Protein AF-A0A9W6XGS1-F1 (afdb_monomer)

Sequence (218 aa):
MNSTAFDAETMEKIYAFQRSLFTTCYKMESSMYNLSQHVADVLTAYLILHYPRMKKLQADGLAVTRMEAAVVNAGALVAELLAWLSHHAVCGKEKPKPSQEALHSPKKPSNESKIIQHQSSVIDRLLQHIKRQDERMDNLEAKMEGAPPQDKSKQRQQEPSEQEDKPNRRRTSVAYLHATWFAWYAQELRWMAGAPKRQRSNAKQLVALMKLFVADEL

Nearest PDB structures (foldseek):
  8d7r-assembly1_D  TM=2.328E-01  e=5.010E+00  Homo sapiens
  8d74-assembly1_D  TM=2.198E-01  e=8.783E+00  Homo sapiens

Solvent-accessible surface area (backbone atoms only — not comparable to full-atom values): 13576 Å² total; per-residue (Å²): 104,75,84,85,77,59,56,72,68,58,47,50,34,51,51,40,22,49,49,55,68,45,50,88,38,48,90,50,96,52,70,88,72,31,66,51,68,71,58,51,34,48,54,47,52,50,50,52,66,42,42,69,60,48,36,72,75,38,58,86,32,72,69,41,49,48,51,53,51,17,30,48,76,26,78,43,50,73,67,52,54,54,48,57,38,56,51,58,68,52,66,78,61,72,71,80,79,86,74,92,80,81,92,80,81,86,80,71,79,51,72,64,58,54,50,51,52,50,51,52,54,50,50,55,52,51,53,54,49,50,52,56,48,51,55,52,49,54,55,49,50,53,53,61,76,68,54,75,86,86,80,77,84,86,82,88,82,88,85,89,77,93,72,91,77,79,83,68,88,70,81,71,68,87,60,55,72,65,58,51,50,46,49,67,67,62,51,67,63,70,89,50,75,82,54,58,70,67,60,55,51,51,51,52,50,50,51,56,56,53,54,74,76,50,78,87,74,130

Radius of gyration: 31.05 Å; Cα contacts (8 Å, |Δi|>4): 69; chains: 1; bounding box: 50×101×49 Å

Foldseek 3Di:
DPPVQDDPLLVQLLVQLLCQLCVVQPDDPDPVSHDDPVNSVVVSLVLLQCLVVVCVVPVPDPSNVSSQVSSVSSVHHVVSSVVVNVSVVVVVPPDDDDDDDDDDDDDDPDPVNVVVVVVVVVVVVVVVVVVVVVVVVVVVVVVVVPDDDPDDDDDDDDDDDDDDDDPDPPPDDPDPPVRVVCCVLVVDPPVCPVPDPVVVVVSVVVVVVVVVVDPPDD

Secondary structure (DSSP, 8-state):
--TTSS-HHHHHHHHHHHHHHTGGGSS-SSGGGSPPHHHHHHHHHHHHHHHHHHHHH-TT-HHHHHHHHHHHHTT--HHHHHHHHHHHHHHTT-PPP----------PPPHHHHHHHHHHHHHHHHHHHHHHHHHHHHHHHHHHHTPPP---------------------------HHHHHHHHHHS--GGGTTS-HHHHHHHHHHHHHHHTTS----

Organism: NCBI:txid1490495

Mean predicted aligned error: 22.07 Å

Structure (mmCIF, N/CA/C/O backbone):
data_AF-A0A9W6XGS1-F1
#
_entry.id   AF-A0A9W6XGS1-F1
#
loop_
_atom_site.group_PDB
_atom_site.id
_atom_site.type_symbol
_atom_site.label_atom_id
_atom_site.label_alt_id
_atom_site.label_comp_id
_atom_site.label_asym_id
_atom_site.label_entity_id
_atom_site.label_seq_id
_atom_site.pdbx_PDB_ins_code
_atom_site.Cartn_x
_atom_site.Cartn_y
_atom_site.Cartn_z
_atom_site.occupancy
_atom_site.B_iso_or_equiv
_atom_site.auth_seq_id
_atom_site.auth_comp_id
_atom_site.auth_asym_id
_atom_site.auth_atom_id
_atom_site.pdbx_PDB_model_num
ATOM 1 N N . MET A 1 1 ? 5.362 13.700 2.945 1.00 54.59 1 MET A N 1
ATOM 2 C CA . MET A 1 1 ? 5.271 14.469 1.684 1.00 54.59 1 MET A CA 1
ATOM 3 C C . MET A 1 1 ? 5.636 15.913 2.001 1.00 54.59 1 MET A C 1
ATOM 5 O O . MET A 1 1 ? 5.213 16.381 3.048 1.00 54.59 1 MET A O 1
ATOM 9 N N . ASN A 1 2 ? 6.454 16.597 1.191 1.00 48.75 2 ASN A N 1
ATOM 10 C CA . ASN A 1 2 ? 6.674 18.038 1.384 1.00 48.75 2 ASN A CA 1
ATOM 11 C C . ASN A 1 2 ? 5.437 18.782 0.869 1.00 48.75 2 ASN A C 1
ATOM 13 O O . ASN A 1 2 ? 5.138 18.733 -0.322 1.00 48.75 2 ASN A O 1
ATOM 17 N N . SER A 1 3 ? 4.715 19.450 1.768 1.00 50.34 3 SER A N 1
ATOM 18 C CA . SER A 1 3 ? 3.407 20.071 1.512 1.00 50.34 3 SER A CA 1
ATOM 19 C C . SE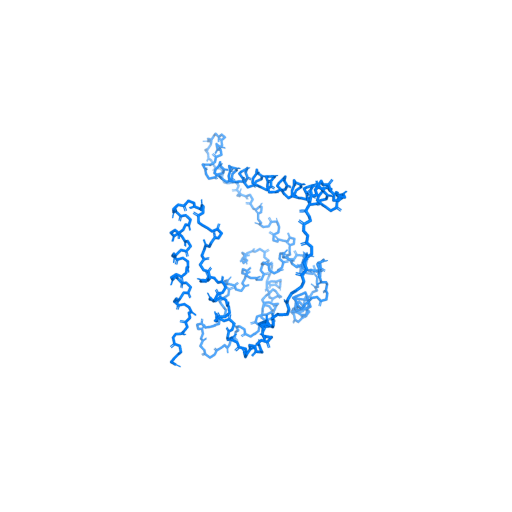R A 1 3 ? 3.430 21.275 0.559 1.00 50.34 3 SER A C 1
ATOM 21 O O . SER A 1 3 ? 2.387 21.862 0.307 1.00 50.34 3 SER A O 1
ATOM 23 N N . THR A 1 4 ? 4.594 21.662 0.033 1.00 52.50 4 THR A N 1
ATOM 24 C CA . THR A 1 4 ? 4.769 22.812 -0.872 1.00 52.50 4 THR A CA 1
ATOM 25 C C . THR A 1 4 ? 4.841 22.425 -2.350 1.00 52.50 4 THR A C 1
ATOM 27 O O . THR A 1 4 ? 5.041 23.292 -3.194 1.00 52.50 4 THR A O 1
ATOM 30 N N . ALA A 1 5 ? 4.751 21.131 -2.666 1.00 66.31 5 ALA A N 1
ATOM 31 C CA . ALA A 1 5 ? 5.076 20.605 -3.989 1.00 66.31 5 ALA A CA 1
ATOM 32 C C . ALA A 1 5 ? 3.838 20.421 -4.897 1.00 66.31 5 ALA A C 1
ATOM 34 O O . ALA A 1 5 ? 3.972 20.402 -6.114 1.00 66.31 5 ALA A O 1
ATOM 35 N N . PHE A 1 6 ? 2.640 20.301 -4.326 1.00 76.25 6 PHE A N 1
ATOM 36 C CA . PHE A 1 6 ? 1.395 20.068 -5.064 1.00 76.25 6 PHE A CA 1
ATOM 37 C C . PHE A 1 6 ? 0.432 21.245 -4.895 1.00 76.25 6 PHE A C 1
ATOM 39 O O . PHE A 1 6 ? 0.455 21.927 -3.868 1.00 76.25 6 PHE A O 1
ATOM 46 N N . ASP A 1 7 ? -0.418 21.478 -5.895 1.00 86.50 7 ASP A N 1
ATOM 47 C CA . ASP A 1 7 ? -1.520 22.430 -5.784 1.00 86.50 7 ASP A CA 1
ATOM 48 C C . ASP A 1 7 ? -2.579 21.942 -4.773 1.00 86.50 7 ASP A C 1
ATOM 50 O O . ASP A 1 7 ? -2.591 20.780 -4.351 1.00 86.50 7 ASP A O 1
ATOM 54 N N . ALA A 1 8 ? -3.463 22.850 -4.357 1.00 86.25 8 ALA A N 1
ATOM 55 C CA . ALA A 1 8 ? -4.451 22.576 -3.318 1.00 86.25 8 ALA A CA 1
ATOM 56 C C . ALA A 1 8 ? -5.445 21.466 -3.705 1.00 86.25 8 ALA A C 1
ATOM 58 O O . ALA A 1 8 ? -5.809 20.666 -2.843 1.00 86.25 8 ALA A O 1
ATOM 59 N N . GLU A 1 9 ? -5.833 21.381 -4.981 1.00 87.94 9 GLU A N 1
ATOM 60 C CA . GLU A 1 9 ? -6.760 20.358 -5.477 1.00 87.94 9 GLU A CA 1
ATOM 61 C C . GLU A 1 9 ? -6.100 18.975 -5.428 1.00 87.94 9 GLU A C 1
ATOM 63 O O . GLU A 1 9 ? -6.669 18.008 -4.917 1.00 87.94 9 GLU A O 1
ATOM 68 N N . THR A 1 10 ? -4.848 18.884 -5.880 1.00 87.19 10 THR A N 1
ATOM 69 C CA . THR A 1 10 ? -4.076 17.640 -5.814 1.00 87.19 10 THR A CA 1
ATOM 70 C C . THR A 1 10 ? -3.852 17.193 -4.369 1.00 87.19 10 THR A C 1
ATOM 72 O O . THR A 1 10 ? -3.996 16.011 -4.054 1.00 87.19 10 THR A O 1
ATOM 75 N N . MET A 1 11 ? -3.539 18.123 -3.464 1.00 88.75 11 MET A N 1
ATOM 76 C CA . MET A 1 11 ? -3.392 17.809 -2.040 1.00 88.75 11 MET A CA 1
ATOM 77 C C . MET A 1 11 ? -4.700 17.301 -1.427 1.00 88.75 11 MET A C 1
ATOM 79 O O . MET A 1 11 ? -4.675 16.351 -0.646 1.00 88.75 11 MET A O 1
ATOM 83 N N . GLU A 1 12 ? -5.844 17.878 -1.796 1.00 91.88 12 GLU A N 1
ATOM 84 C CA . GLU A 1 12 ? -7.152 17.410 -1.337 1.00 91.88 12 GLU A CA 1
ATOM 85 C C . GLU A 1 12 ? -7.422 15.966 -1.777 1.00 91.88 12 GLU A C 1
ATOM 87 O O . GLU A 1 12 ? -7.768 15.126 -0.940 1.00 91.88 12 GLU A O 1
ATOM 92 N N . LYS A 1 13 ? -7.167 15.646 -3.051 1.00 93.06 13 LYS A N 1
ATOM 93 C CA . LYS A 1 13 ? -7.279 14.280 -3.585 1.00 93.06 13 LYS A CA 1
ATOM 94 C C . LYS A 1 13 ? -6.339 13.308 -2.876 1.00 93.06 13 LYS A C 1
ATOM 96 O O . LYS A 1 13 ? -6.753 12.205 -2.518 1.00 93.06 13 LYS A O 1
ATOM 101 N N . ILE A 1 14 ? -5.098 13.713 -2.603 1.00 91.12 14 ILE A N 1
ATOM 102 C CA . ILE A 1 14 ? -4.142 12.897 -1.841 1.00 91.12 14 ILE A CA 1
ATOM 103 C C . ILE A 1 14 ? -4.669 12.636 -0.424 1.00 91.12 14 ILE A C 1
ATOM 105 O O . ILE A 1 14 ? -4.646 11.494 0.032 1.00 91.12 14 ILE A O 1
ATOM 109 N N . TYR A 1 15 ? -5.199 13.641 0.275 1.00 92.38 15 TYR A N 1
ATOM 110 C CA . TYR A 1 15 ? -5.762 13.441 1.614 1.00 92.38 15 TYR A CA 1
ATOM 111 C C . TYR A 1 15 ? -7.044 12.598 1.604 1.00 92.38 15 TYR A C 1
ATOM 113 O O . TYR A 1 15 ? -7.265 11.803 2.520 1.00 92.38 15 TYR A O 1
ATOM 121 N N . ALA A 1 16 ? -7.891 12.729 0.583 1.00 93.62 16 ALA A N 1
ATOM 122 C CA . ALA A 1 16 ? -9.057 11.869 0.404 1.00 93.62 16 ALA A CA 1
ATOM 123 C C . ALA A 1 16 ? -8.637 10.407 0.167 1.00 93.62 16 ALA A C 1
ATOM 125 O O . ALA A 1 16 ? -9.153 9.497 0.822 1.00 93.62 16 ALA A O 1
ATOM 126 N N . PHE A 1 17 ? -7.621 10.192 -0.671 1.00 94.50 17 PHE A N 1
ATOM 127 C CA . PHE A 1 17 ? -7.002 8.888 -0.904 1.00 94.50 17 PHE A CA 1
ATOM 128 C C . PHE A 1 17 ? -6.457 8.277 0.395 1.00 94.50 17 PHE A C 1
ATOM 130 O O . PHE A 1 17 ? -6.766 7.129 0.719 1.00 94.50 17 PHE A O 1
ATOM 137 N N . GLN A 1 18 ? -5.722 9.059 1.191 1.00 94.31 18 GLN A N 1
ATOM 138 C CA . GLN A 1 18 ? -5.214 8.639 2.502 1.00 94.31 18 GLN A CA 1
ATOM 139 C C . GLN A 1 18 ? -6.327 8.216 3.460 1.00 94.31 18 GLN A C 1
ATOM 141 O O . GLN A 1 18 ? -6.250 7.153 4.078 1.00 94.31 18 GLN A O 1
ATOM 146 N N . ARG A 1 19 ? -7.382 9.031 3.576 1.00 92.56 19 ARG A N 1
ATOM 147 C CA . ARG A 1 19 ? -8.535 8.734 4.437 1.00 92.56 19 ARG A CA 1
ATOM 148 C C . ARG A 1 19 ? -9.254 7.464 4.002 1.00 92.56 19 ARG A C 1
ATOM 150 O O . ARG A 1 19 ? -9.710 6.717 4.864 1.00 92.56 19 ARG A O 1
ATOM 157 N N . SER A 1 20 ? -9.329 7.198 2.697 1.00 93.94 20 SER A N 1
ATOM 158 C CA . SER A 1 20 ? -9.888 5.948 2.181 1.00 93.94 20 SER A CA 1
ATOM 159 C C . SER A 1 20 ? -8.987 4.747 2.485 1.00 93.94 20 SER A C 1
ATOM 161 O O . SER A 1 20 ? -9.500 3.690 2.846 1.00 93.94 20 SER A O 1
ATOM 163 N N . LEU A 1 21 ? -7.662 4.883 2.360 1.00 93.88 21 LEU A N 1
ATOM 164 C CA . LEU A 1 21 ? -6.714 3.798 2.638 1.00 93.88 21 LEU A CA 1
ATOM 165 C C . LEU A 1 21 ? -6.671 3.415 4.119 1.00 93.88 21 LEU A C 1
ATOM 167 O O . LEU A 1 21 ? -6.696 2.233 4.457 1.00 93.88 21 LEU A O 1
ATOM 171 N N . PHE A 1 22 ? -6.608 4.414 4.996 1.00 93.31 22 PHE A N 1
ATOM 172 C CA . PHE A 1 22 ? -6.422 4.232 6.434 1.00 93.31 22 PHE A CA 1
ATOM 173 C C . PHE A 1 22 ? -7.707 4.500 7.217 1.00 93.31 22 PHE A C 1
ATOM 175 O O . PHE A 1 22 ? -7.653 4.929 8.364 1.00 93.31 22 PHE A O 1
ATOM 182 N N . THR A 1 23 ? -8.874 4.257 6.615 1.00 92.12 23 THR A N 1
ATOM 183 C CA . THR A 1 23 ? -10.180 4.591 7.210 1.00 92.12 23 THR A CA 1
ATOM 184 C C . THR A 1 23 ? -10.362 4.013 8.619 1.00 92.12 23 THR A C 1
ATOM 186 O O . THR A 1 23 ? -10.873 4.690 9.507 1.00 92.12 23 THR A O 1
ATOM 189 N N . THR A 1 24 ? -9.841 2.806 8.858 1.00 91.12 24 THR A N 1
ATOM 190 C CA . THR A 1 24 ? -9.890 2.116 10.155 1.00 91.12 24 THR A CA 1
ATOM 191 C C . THR A 1 24 ? -8.843 2.602 11.151 1.00 91.12 24 THR A C 1
ATOM 193 O O . THR A 1 24 ? -8.828 2.131 12.276 1.00 91.12 24 THR A O 1
ATOM 196 N N . CYS A 1 25 ? -7.926 3.479 10.748 1.00 90.44 25 CYS A N 1
ATOM 197 C CA . CYS A 1 25 ? -6.851 4.008 11.588 1.00 90.44 25 CYS A CA 1
ATOM 198 C C . CYS A 1 25 ? -7.146 5.432 12.083 1.00 90.44 25 CYS A C 1
ATOM 200 O O . CYS A 1 25 ? -6.276 6.077 12.669 1.00 90.44 25 CYS A O 1
ATOM 202 N N . TYR A 1 26 ? -8.358 5.929 11.834 1.00 87.56 26 TYR A N 1
ATOM 203 C CA . TYR A 1 26 ? -8.847 7.218 12.302 1.00 87.56 26 TYR A CA 1
ATOM 204 C C . TYR A 1 26 ? -10.120 7.024 13.131 1.00 87.56 26 TYR A C 1
ATOM 206 O O . TYR A 1 26 ? -10.836 6.042 12.960 1.00 87.56 26 TYR A O 1
ATOM 214 N N . LYS A 1 27 ? -10.438 8.010 13.980 1.00 88.81 27 LYS A N 1
ATOM 215 C CA . LYS A 1 27 ? -11.655 8.040 14.815 1.00 88.81 27 LYS A CA 1
ATOM 216 C C . LYS A 1 27 ? -11.764 6.893 15.837 1.00 88.81 27 LYS A C 1
ATOM 218 O O . LYS A 1 27 ? -12.871 6.522 16.211 1.00 88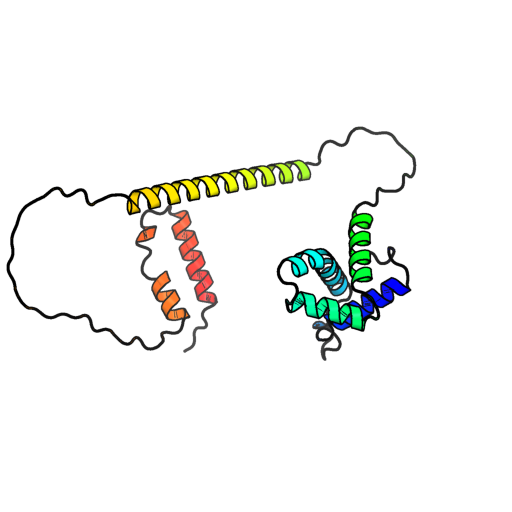.81 27 LYS A O 1
ATOM 223 N N . MET A 1 28 ? -10.636 6.366 16.315 1.00 88.88 28 MET A N 1
ATOM 224 C CA . MET A 1 28 ? -10.617 5.481 17.483 1.00 88.88 28 MET A CA 1
ATOM 225 C C . MET A 1 28 ? -11.046 6.236 18.745 1.00 88.88 28 MET A C 1
ATOM 227 O O . MET A 1 28 ? -10.820 7.445 18.849 1.00 88.88 28 MET A O 1
ATOM 231 N N . GLU A 1 29 ? -11.601 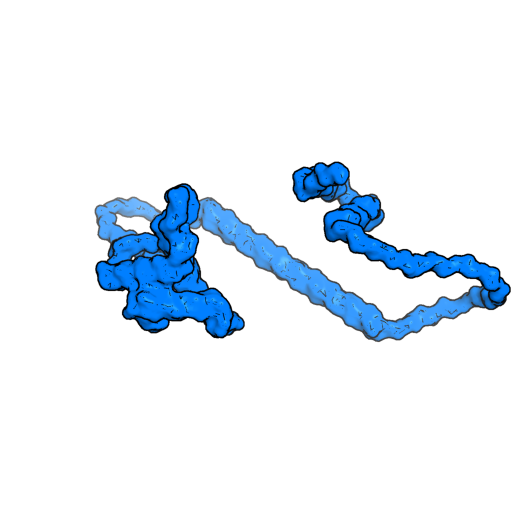5.510 19.720 1.00 90.88 29 GLU A N 1
ATOM 232 C CA . GLU A 1 29 ? -12.021 6.064 21.019 1.00 90.88 29 GLU A CA 1
ATOM 233 C C . GLU A 1 29 ? -10.885 6.802 21.732 1.00 90.88 29 GLU A C 1
ATOM 235 O O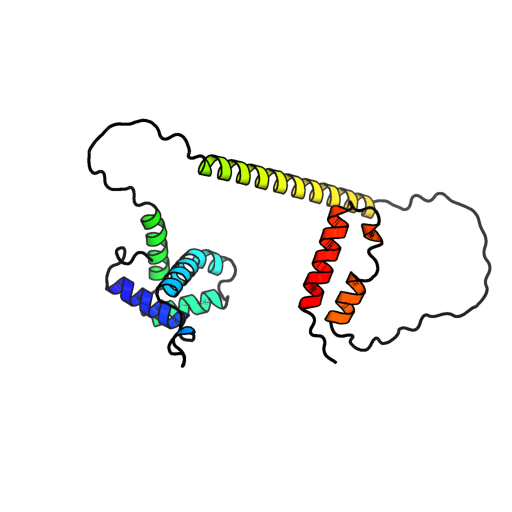 . GLU A 1 29 ? -11.087 7.879 22.288 1.00 90.88 29 GLU A O 1
ATOM 240 N N . SER A 1 30 ? -9.670 6.249 21.668 1.00 90.56 30 SER A N 1
ATOM 241 C CA . SER A 1 30 ? -8.469 6.915 22.160 1.00 90.56 30 SER A CA 1
ATOM 242 C C . SER A 1 30 ? -7.617 7.426 21.003 1.00 90.56 30 SER A C 1
ATOM 244 O O . SER A 1 30 ? -7.187 6.671 20.126 1.00 90.56 30 SER A O 1
ATOM 246 N N . SER A 1 31 ? -7.322 8.727 21.033 1.00 88.81 31 SER A N 1
ATOM 247 C CA . SER A 1 31 ? -6.553 9.419 19.997 1.00 88.81 31 SER A CA 1
ATOM 248 C C . SER A 1 31 ? -5.104 8.945 19.881 1.00 88.81 31 SER A C 1
ATOM 250 O O . SER A 1 31 ? -4.508 9.112 18.820 1.00 88.81 31 SER A O 1
ATOM 252 N N . MET A 1 32 ? -4.554 8.301 20.915 1.00 89.81 32 MET A N 1
ATOM 253 C CA . MET A 1 32 ? -3.204 7.721 20.891 1.00 89.81 32 MET A CA 1
ATOM 254 C C . MET A 1 32 ? -3.058 6.558 19.898 1.00 89.81 32 MET A C 1
ATOM 256 O O . MET A 1 32 ? -1.943 6.247 19.488 1.00 89.81 32 MET A O 1
ATOM 260 N N . TYR A 1 33 ? -4.169 5.916 19.522 1.00 87.44 33 TYR A N 1
ATOM 261 C CA . TYR A 1 33 ? -4.193 4.817 18.552 1.00 87.44 33 TYR A CA 1
ATOM 262 C C . TYR A 1 33 ? -4.520 5.286 17.132 1.00 87.44 33 TYR A C 1
ATOM 264 O O . TYR A 1 33 ? -4.491 4.483 16.199 1.00 87.44 33 TYR A O 1
ATOM 272 N N . ASN A 1 34 ? -4.829 6.573 16.954 1.00 91.81 34 ASN A N 1
ATOM 273 C CA . ASN A 1 34 ? -5.043 7.131 15.629 1.00 91.81 34 ASN A CA 1
ATOM 274 C C . ASN A 1 34 ? -3.707 7.318 14.912 1.00 91.81 34 ASN A C 1
ATOM 276 O O . ASN A 1 34 ? -2.701 7.725 15.496 1.00 91.81 34 ASN A O 1
ATOM 280 N N . LEU A 1 35 ? -3.718 7.073 13.607 1.00 92.25 35 LEU A N 1
ATOM 281 C CA . LEU A 1 35 ? -2.567 7.319 12.755 1.00 92.25 35 LEU A CA 1
ATOM 282 C C . LEU A 1 35 ? -2.283 8.824 12.688 1.00 92.25 35 LEU A C 1
ATOM 284 O O . LEU A 1 35 ? -3.156 9.615 12.325 1.00 92.25 35 LEU A O 1
ATOM 288 N N . SER A 1 36 ? -1.056 9.231 13.017 1.00 92.25 36 SER A N 1
ATOM 289 C CA . SER A 1 36 ? -0.658 10.633 12.882 1.00 92.25 36 SER A CA 1
ATOM 290 C C . SER A 1 36 ? -0.543 11.024 11.406 1.00 92.25 36 SER A C 1
ATOM 292 O O . SER A 1 36 ? -0.171 10.204 10.562 1.00 92.25 36 SER A O 1
ATOM 294 N N . GLN A 1 37 ? -0.819 12.294 11.089 1.00 89.38 37 GLN A N 1
ATOM 295 C CA . GLN A 1 37 ? -0.765 12.785 9.707 1.00 89.38 37 GLN A CA 1
ATOM 296 C C . GLN A 1 37 ? 0.616 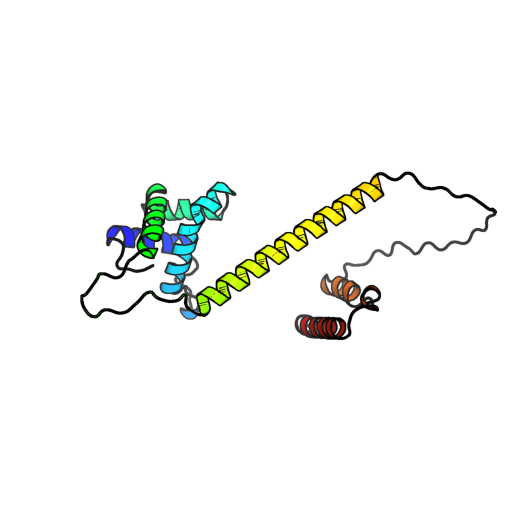12.566 9.075 1.00 89.38 37 GLN A C 1
ATOM 298 O O . GLN A 1 37 ? 0.716 12.094 7.950 1.00 89.38 37 GLN A O 1
ATOM 303 N N . HIS A 1 38 ? 1.689 12.814 9.831 1.00 89.25 38 HIS A N 1
ATOM 304 C CA . HIS A 1 38 ? 3.051 12.610 9.343 1.00 89.25 38 HIS A CA 1
ATOM 305 C C . HIS A 1 38 ? 3.326 11.148 8.960 1.00 89.25 38 HIS A C 1
ATOM 307 O O . HIS A 1 38 ? 3.907 10.877 7.909 1.00 89.25 38 HIS A O 1
ATOM 313 N N . VAL A 1 39 ? 2.888 10.195 9.790 1.00 90.00 39 VAL A N 1
ATOM 314 C CA . VAL A 1 39 ? 3.050 8.763 9.497 1.00 90.00 39 VAL A CA 1
ATOM 315 C C . VAL A 1 39 ? 2.199 8.377 8.288 1.00 90.00 39 VAL A C 1
ATOM 317 O O . VAL A 1 39 ? 2.694 7.682 7.400 1.00 90.00 39 VAL A O 1
ATOM 320 N N . ALA A 1 40 ? 0.959 8.870 8.208 1.00 91.56 40 ALA A N 1
ATOM 321 C CA . ALA A 1 40 ? 0.096 8.664 7.050 1.00 91.56 40 ALA A CA 1
ATOM 322 C C . ALA A 1 40 ? 0.762 9.165 5.760 1.00 91.56 40 ALA A C 1
ATOM 324 O O . ALA A 1 40 ? 0.800 8.429 4.777 1.00 91.56 40 ALA A O 1
ATOM 325 N N . ASP A 1 41 ? 1.380 10.347 5.769 1.00 88.69 41 ASP A N 1
ATOM 326 C CA . ASP A 1 41 ? 2.073 10.906 4.605 1.00 88.69 41 ASP A CA 1
ATOM 327 C C . ASP A 1 41 ? 3.266 10.059 4.154 1.00 88.69 41 ASP A C 1
ATOM 329 O O . ASP A 1 41 ? 3.495 9.899 2.952 1.00 88.69 41 ASP A O 1
ATOM 333 N N . VAL A 1 42 ? 4.046 9.525 5.099 1.00 89.69 42 VAL A N 1
ATOM 334 C CA . VAL A 1 42 ? 5.203 8.667 4.799 1.00 89.69 42 VAL A CA 1
ATOM 335 C C . VAL A 1 42 ? 4.749 7.327 4.227 1.00 89.69 42 VAL A C 1
ATOM 337 O O . VAL A 1 42 ? 5.248 6.911 3.180 1.00 89.69 42 VAL A O 1
ATOM 340 N N . LEU A 1 43 ? 3.778 6.670 4.868 1.00 92.44 43 LEU A N 1
ATOM 341 C CA . LEU A 1 43 ? 3.229 5.400 4.389 1.00 92.44 43 LEU A CA 1
ATOM 342 C C . LEU A 1 43 ? 2.587 5.560 3.010 1.00 92.44 43 LEU A C 1
ATOM 344 O O . LEU A 1 43 ? 2.805 4.737 2.127 1.00 92.44 43 LEU A O 1
ATOM 348 N N . THR A 1 44 ? 1.857 6.651 2.804 1.00 92.00 44 THR A N 1
ATOM 349 C CA . THR A 1 44 ? 1.230 6.985 1.522 1.00 92.00 44 THR A CA 1
ATOM 350 C C . THR A 1 44 ? 2.264 7.168 0.431 1.00 92.00 44 THR A C 1
ATOM 352 O O . THR A 1 44 ? 2.163 6.531 -0.612 1.00 92.00 44 THR A O 1
ATOM 355 N N . ALA A 1 45 ? 3.299 7.973 0.678 1.00 90.31 45 ALA A N 1
ATOM 356 C CA . ALA A 1 45 ? 4.391 8.147 -0.272 1.00 90.31 45 ALA A CA 1
ATOM 357 C C . ALA A 1 45 ? 5.057 6.809 -0.626 1.00 90.31 45 ALA A C 1
ATOM 359 O O . ALA A 1 45 ? 5.338 6.557 -1.795 1.00 90.31 45 ALA A O 1
ATOM 360 N N . TYR A 1 46 ? 5.269 5.935 0.362 1.00 90.94 46 TYR A N 1
ATOM 361 C CA . TYR A 1 46 ? 5.860 4.615 0.147 1.00 90.94 46 TYR A CA 1
ATOM 362 C C . TYR A 1 46 ? 4.954 3.704 -0.695 1.00 90.94 46 TYR A C 1
ATOM 364 O O . TYR A 1 46 ? 5.410 3.080 -1.652 1.00 90.94 46 TYR A O 1
ATOM 372 N N . LEU A 1 47 ? 3.657 3.660 -0.390 1.00 92.44 47 LEU A N 1
ATOM 373 C CA . LEU A 1 47 ? 2.678 2.886 -1.154 1.00 92.44 47 LEU A CA 1
ATOM 374 C C . LEU A 1 47 ? 2.600 3.367 -2.603 1.00 92.44 47 LEU A C 1
ATOM 376 O O . LEU A 1 47 ? 2.697 2.552 -3.520 1.00 92.44 47 LEU A O 1
ATOM 380 N N . ILE A 1 48 ? 2.495 4.685 -2.805 1.00 91.62 48 ILE A N 1
ATOM 381 C CA . ILE A 1 48 ? 2.509 5.323 -4.124 1.00 91.62 48 ILE A CA 1
ATOM 382 C C . ILE A 1 48 ? 3.794 4.924 -4.864 1.00 91.62 48 ILE A C 1
ATOM 384 O O . ILE A 1 48 ? 3.699 4.375 -5.959 1.00 91.62 48 ILE A O 1
ATOM 388 N N . LEU A 1 49 ? 4.971 5.075 -4.233 1.00 90.06 49 LEU A N 1
ATOM 389 C CA . LEU A 1 49 ? 6.288 4.713 -4.787 1.00 90.06 49 LEU A CA 1
ATOM 390 C C . LEU A 1 49 ? 6.357 3.268 -5.297 1.00 90.06 49 LEU A C 1
ATOM 392 O O . LEU A 1 49 ? 6.937 2.994 -6.350 1.00 90.06 49 LEU A O 1
ATOM 396 N N . HIS A 1 50 ? 5.776 2.335 -4.548 1.00 91.00 50 HIS A N 1
ATOM 397 C CA . HIS A 1 50 ? 5.885 0.907 -4.825 1.00 91.00 50 HIS A CA 1
ATOM 398 C C . HIS A 1 50 ? 4.723 0.325 -5.631 1.00 91.00 50 HIS A C 1
ATOM 400 O O . HIS A 1 50 ? 4.827 -0.816 -6.091 1.00 91.00 50 HIS A O 1
ATOM 406 N N . TYR A 1 51 ? 3.667 1.099 -5.878 1.00 93.81 51 TYR A N 1
ATOM 407 C CA . TYR A 1 51 ? 2.490 0.666 -6.627 1.00 93.81 51 TYR A CA 1
ATOM 408 C C . TYR A 1 51 ? 2.806 -0.010 -7.976 1.00 93.81 51 TYR A C 1
ATOM 410 O O . TYR A 1 51 ? 2.317 -1.122 -8.191 1.00 93.81 51 TYR A O 1
ATOM 418 N N . PRO A 1 52 ? 3.678 0.529 -8.858 1.00 92.31 52 PRO A N 1
ATOM 419 C CA . PRO A 1 52 ? 3.954 -0.105 -10.150 1.00 92.31 52 PRO A CA 1
ATOM 420 C C . PRO A 1 52 ? 4.582 -1.493 -9.998 1.00 92.31 52 PRO A C 1
ATOM 422 O O . PRO A 1 52 ? 4.278 -2.417 -10.753 1.00 92.31 52 PRO A O 1
ATOM 425 N N . ARG A 1 53 ? 5.447 -1.659 -8.987 1.00 92.38 53 ARG A N 1
ATOM 426 C CA . ARG A 1 53 ? 6.074 -2.946 -8.677 1.00 92.38 53 ARG A CA 1
ATOM 427 C C . ARG A 1 53 ? 5.048 -3.933 -8.127 1.00 92.38 53 ARG A C 1
ATOM 429 O O . ARG A 1 53 ? 5.047 -5.078 -8.566 1.00 92.38 53 ARG A O 1
ATOM 436 N N . MET A 1 54 ? 4.186 -3.497 -7.205 1.00 94.25 54 MET A N 1
ATOM 437 C CA . MET A 1 54 ? 3.114 -4.337 -6.658 1.00 94.25 54 MET A CA 1
ATOM 438 C C . MET A 1 54 ? 2.168 -4.811 -7.768 1.00 94.25 54 MET A C 1
ATOM 440 O O . MET A 1 54 ? 1.913 -6.007 -7.872 1.00 94.25 54 MET A O 1
ATOM 444 N N . LYS A 1 55 ? 1.760 -3.907 -8.667 1.00 94.81 55 LYS A N 1
ATOM 445 C CA . LYS A 1 55 ? 0.889 -4.222 -9.807 1.00 94.81 55 LYS A CA 1
ATOM 446 C C . LYS A 1 55 ? 1.521 -5.193 -10.805 1.00 94.81 55 LYS A C 1
ATOM 448 O O . LYS A 1 55 ? 0.837 -6.073 -11.311 1.00 94.81 55 LYS A O 1
ATOM 453 N N . LYS A 1 56 ? 2.830 -5.080 -11.062 1.00 95.19 56 LYS A N 1
ATOM 454 C CA . LYS A 1 56 ? 3.557 -6.028 -11.924 1.00 95.19 56 LYS A CA 1
ATOM 455 C C . LYS A 1 56 ? 3.666 -7.426 -11.305 1.00 95.19 56 LYS A C 1
ATOM 457 O O . LYS A 1 56 ? 3.677 -8.406 -12.040 1.00 95.19 56 LYS A O 1
ATOM 462 N N . LEU A 1 57 ? 3.805 -7.511 -9.981 1.00 95.88 57 LEU A N 1
ATOM 463 C CA . LEU A 1 57 ? 3.929 -8.785 -9.268 1.00 95.88 57 LEU A CA 1
ATOM 464 C C . LEU A 1 57 ? 2.585 -9.510 -9.161 1.00 95.88 57 LEU A C 1
ATOM 466 O O . LEU A 1 57 ? 2.526 -10.710 -9.405 1.00 95.88 57 LEU A O 1
ATOM 470 N N . GLN A 1 58 ? 1.526 -8.790 -8.793 1.00 94.56 58 GLN A N 1
ATOM 471 C CA . GLN A 1 58 ? 0.187 -9.348 -8.644 1.00 94.56 58 GLN A CA 1
ATOM 472 C C . GLN A 1 58 ? -0.859 -8.249 -8.869 1.00 94.56 58 GLN A C 1
ATOM 474 O O . GLN A 1 58 ? -1.207 -7.519 -7.941 1.00 94.56 58 GLN A O 1
ATOM 479 N N . ALA A 1 59 ? -1.358 -8.130 -10.101 1.00 93.81 59 ALA A N 1
ATOM 480 C CA . ALA A 1 59 ? -2.307 -7.079 -10.480 1.00 93.81 59 ALA A CA 1
ATOM 481 C C . ALA A 1 59 ? -3.610 -7.142 -9.664 1.00 93.81 59 ALA A C 1
ATOM 483 O O . ALA A 1 59 ? -4.080 -6.115 -9.189 1.00 93.81 59 ALA A O 1
ATOM 484 N N . ASP A 1 60 ? -4.114 -8.350 -9.403 1.00 94.19 60 ASP A N 1
ATOM 485 C CA . ASP A 1 60 ? -5.346 -8.576 -8.632 1.00 94.19 60 ASP A CA 1
ATOM 486 C C . ASP A 1 60 ? -5.092 -8.723 -7.122 1.00 94.19 60 ASP A C 1
ATOM 488 O O . ASP A 1 60 ? -5.961 -9.138 -6.354 1.00 94.19 60 ASP A O 1
ATOM 492 N N . GLY A 1 61 ? -3.872 -8.421 -6.669 1.00 94.31 61 GLY A N 1
ATOM 493 C CA . GLY A 1 61 ? -3.508 -8.511 -5.262 1.00 94.31 61 GLY A CA 1
ATOM 494 C C . GLY A 1 61 ? -4.313 -7.526 -4.413 1.00 94.31 61 GLY A C 1
ATOM 495 O O . GLY A 1 61 ? -4.594 -6.404 -4.834 1.00 94.31 61 GLY A O 1
ATOM 496 N N . LEU A 1 62 ? -4.630 -7.915 -3.174 1.00 93.44 62 LEU A N 1
ATOM 497 C CA . LEU A 1 62 ? -5.439 -7.104 -2.251 1.00 93.44 62 LEU A CA 1
ATOM 498 C C . LEU A 1 62 ? -4.898 -5.675 -2.061 1.00 93.44 62 LEU A C 1
ATOM 500 O O . LEU A 1 62 ? -5.668 -4.731 -1.914 1.00 93.44 62 LEU A O 1
ATOM 504 N N . ALA A 1 63 ? -3.573 -5.506 -2.044 1.00 91.12 63 ALA A N 1
ATOM 505 C CA . ALA A 1 63 ? -2.953 -4.192 -1.904 1.00 91.12 63 ALA A CA 1
ATOM 506 C C . ALA A 1 63 ? -3.204 -3.300 -3.131 1.00 91.12 63 ALA A C 1
ATOM 508 O O . ALA A 1 63 ? -3.535 -2.128 -2.976 1.00 91.12 63 ALA A O 1
ATOM 509 N N . VAL A 1 64 ? -3.088 -3.860 -4.340 1.00 95.44 64 VAL A N 1
ATOM 510 C CA . VAL A 1 64 ? -3.289 -3.131 -5.601 1.00 95.44 64 VAL A CA 1
ATOM 511 C C . VAL A 1 64 ? -4.755 -2.740 -5.744 1.00 95.44 64 VAL A C 1
ATOM 513 O O . VAL A 1 64 ? -5.048 -1.565 -5.953 1.00 95.44 64 VAL A O 1
ATOM 516 N N . THR A 1 65 ? -5.672 -3.681 -5.511 1.00 95.56 65 THR A N 1
ATOM 517 C CA . THR A 1 65 ? -7.117 -3.425 -5.581 1.00 95.56 65 THR A CA 1
ATOM 518 C C . THR A 1 65 ? -7.571 -2.394 -4.549 1.00 95.56 65 THR A C 1
ATOM 520 O O . THR A 1 65 ? -8.334 -1.491 -4.888 1.00 95.56 65 THR A O 1
ATOM 523 N N . ARG A 1 66 ? -7.057 -2.441 -3.309 1.00 95.25 66 ARG A N 1
ATOM 524 C CA . ARG A 1 66 ? -7.332 -1.395 -2.306 1.00 95.25 66 ARG A CA 1
ATOM 525 C C . ARG A 1 66 ? -6.816 -0.024 -2.724 1.00 95.25 66 ARG A C 1
ATOM 527 O O . ARG A 1 66 ? -7.515 0.959 -2.502 1.00 95.25 66 ARG A O 1
ATOM 534 N N . MET A 1 67 ? -5.612 0.058 -3.288 1.00 95.00 67 MET A N 1
ATOM 535 C CA . MET A 1 67 ? -5.059 1.333 -3.745 1.00 95.00 67 MET A CA 1
ATOM 536 C C . MET A 1 67 ? -5.877 1.918 -4.895 1.00 95.00 67 MET A C 1
ATOM 538 O O . MET A 1 67 ? -6.215 3.095 -4.851 1.00 95.00 67 MET A O 1
ATOM 542 N N . GLU A 1 68 ? -6.242 1.112 -5.890 1.00 95.31 68 GLU A N 1
ATOM 543 C CA . GLU A 1 68 ? -7.058 1.576 -7.017 1.00 95.31 68 GLU A CA 1
ATOM 544 C C . GLU A 1 68 ? -8.460 2.004 -6.567 1.00 95.31 68 GLU A C 1
ATOM 546 O O . GLU A 1 68 ? -8.912 3.087 -6.934 1.00 95.31 68 GLU A O 1
ATOM 551 N N . ALA A 1 69 ? -9.111 1.223 -5.699 1.00 94.75 69 ALA A N 1
ATOM 552 C CA . ALA A 1 69 ? -10.402 1.595 -5.124 1.00 94.75 69 ALA A CA 1
ATOM 553 C C . ALA A 1 69 ? -10.315 2.894 -4.308 1.00 94.75 69 ALA A C 1
ATOM 555 O O . ALA A 1 69 ? -11.180 3.757 -4.424 1.00 94.75 69 ALA A O 1
ATOM 556 N N . ALA A 1 70 ? -9.255 3.071 -3.513 1.00 94.94 70 ALA A N 1
ATOM 557 C CA . ALA A 1 70 ? -9.048 4.291 -2.740 1.00 94.94 70 ALA A CA 1
ATOM 558 C C . ALA A 1 70 ? -8.797 5.520 -3.629 1.00 94.94 70 ALA A C 1
ATOM 560 O O . ALA A 1 70 ? -9.242 6.612 -3.285 1.00 94.94 70 ALA A O 1
ATOM 561 N N . VAL A 1 71 ? -8.110 5.358 -4.766 1.00 94.75 71 VAL A N 1
ATOM 562 C CA . VAL A 1 71 ? -7.904 6.430 -5.755 1.00 94.75 71 VAL A CA 1
ATOM 563 C C . VAL A 1 71 ? -9.239 6.847 -6.375 1.00 94.75 71 VAL A C 1
ATOM 565 O O . VAL A 1 71 ? -9.550 8.035 -6.405 1.00 94.75 71 VAL A O 1
ATOM 568 N N . VAL A 1 72 ? -10.067 5.876 -6.772 1.00 94.50 72 VAL A N 1
ATOM 569 C CA . VAL A 1 72 ? -11.411 6.139 -7.314 1.00 94.50 72 VAL A CA 1
ATOM 570 C C . VAL A 1 72 ? -12.307 6.816 -6.273 1.00 94.50 72 VAL A C 1
ATOM 572 O O . VAL A 1 72 ? -12.964 7.807 -6.583 1.00 94.50 72 VAL A O 1
ATOM 575 N N . ASN A 1 73 ? -12.288 6.349 -5.021 1.00 93.69 73 ASN A N 1
ATOM 576 C CA . ASN A 1 73 ? -13.036 6.966 -3.920 1.00 93.69 73 ASN A CA 1
ATOM 577 C C . ASN A 1 73 ? -12.597 8.409 -3.634 1.00 93.69 73 ASN A C 1
ATOM 579 O O . ASN A 1 73 ? -13.392 9.208 -3.146 1.00 93.69 73 ASN A O 1
ATOM 583 N N . ALA A 1 74 ? -11.341 8.744 -3.929 1.00 93.44 74 ALA A N 1
ATOM 584 C CA . ALA A 1 74 ? -10.807 10.094 -3.811 1.00 93.44 74 ALA A CA 1
ATOM 585 C C . ALA A 1 74 ? -11.176 11.006 -4.996 1.00 93.44 74 ALA A C 1
ATOM 587 O O . ALA A 1 74 ? -10.729 12.150 -5.036 1.00 93.44 74 ALA A O 1
ATOM 588 N N . GLY A 1 75 ? -11.953 10.513 -5.969 1.00 90.44 75 GLY A N 1
ATOM 589 C CA . GLY A 1 75 ? -12.291 11.255 -7.184 1.00 90.44 75 GLY A CA 1
ATOM 590 C C . GLY A 1 75 ? -11.103 11.447 -8.131 1.00 90.44 75 GLY A C 1
ATOM 591 O O . GLY A 1 75 ? -11.127 12.357 -8.956 1.00 90.44 75 GLY A O 1
ATOM 592 N N . ALA A 1 76 ? -10.064 10.620 -7.999 1.00 90.94 76 ALA A N 1
ATOM 593 C CA . ALA A 1 76 ? -8.866 10.657 -8.827 1.00 90.94 76 ALA A CA 1
ATOM 594 C C . ALA A 1 76 ? -8.791 9.426 -9.742 1.00 90.94 76 ALA A C 1
ATOM 596 O O . ALA A 1 76 ? -9.395 8.381 -9.486 1.00 90.94 76 ALA A O 1
ATOM 597 N N . LEU A 1 77 ? -8.018 9.533 -10.821 1.00 89.62 77 LEU A N 1
ATOM 598 C CA . LEU A 1 77 ? -7.733 8.418 -11.725 1.00 89.62 77 LEU A CA 1
ATOM 599 C C . LEU A 1 77 ? -6.429 7.698 -11.351 1.00 89.62 77 LEU A C 1
ATOM 601 O O . LEU A 1 77 ? -5.491 8.287 -10.819 1.00 89.62 77 LEU A O 1
ATOM 605 N N . VAL A 1 78 ? -6.292 6.424 -11.739 1.00 85.31 78 VAL A N 1
ATOM 606 C CA . VAL A 1 78 ? -5.018 5.682 -11.593 1.00 85.31 78 VAL A CA 1
ATOM 607 C C . VAL A 1 78 ? -3.870 6.371 -12.351 1.00 85.31 78 VAL A C 1
ATOM 609 O O . VAL A 1 78 ? -2.713 6.276 -11.950 1.00 85.31 78 VAL A O 1
ATOM 612 N N . ALA A 1 79 ? -4.171 7.113 -13.420 1.00 87.31 79 ALA A N 1
ATOM 613 C CA . ALA A 1 79 ? -3.188 7.949 -14.107 1.00 87.31 79 ALA A CA 1
ATOM 614 C C . ALA A 1 79 ? -2.677 9.109 -13.228 1.00 87.31 79 ALA A C 1
ATOM 616 O O . ALA A 1 79 ? -1.488 9.416 -13.270 1.00 87.31 79 ALA A O 1
ATOM 617 N N . GLU A 1 80 ? -3.532 9.706 -12.391 1.00 86.44 80 GLU A N 1
ATOM 618 C CA . GLU A 1 80 ? -3.134 10.745 -11.428 1.00 86.44 80 GLU A CA 1
ATOM 619 C C . GLU A 1 80 ? -2.226 10.162 -10.339 1.00 86.44 80 GLU A C 1
ATOM 621 O O . GLU A 1 80 ? -1.202 10.757 -10.017 1.00 86.44 80 GLU A O 1
ATOM 626 N N . LEU A 1 81 ? -2.503 8.941 -9.866 1.00 87.25 81 LEU A N 1
ATOM 627 C CA . LEU A 1 81 ? -1.611 8.209 -8.955 1.00 87.25 81 LEU A CA 1
ATOM 628 C C . LEU A 1 81 ? -0.200 8.027 -9.552 1.00 87.25 81 LEU A C 1
ATOM 630 O O . LEU A 1 81 ? 0.808 8.194 -8.859 1.00 87.25 81 LEU A O 1
ATOM 634 N N . LEU A 1 82 ? -0.114 7.716 -10.851 1.00 86.62 82 LEU A N 1
ATOM 635 C CA . LEU A 1 82 ? 1.159 7.633 -11.575 1.00 86.62 82 LEU A CA 1
ATOM 636 C C . LEU A 1 82 ? 1.817 9.008 -11.786 1.00 86.62 82 LEU A C 1
ATOM 638 O O . LEU A 1 82 ? 3.044 9.104 -11.806 1.00 86.62 82 LEU A O 1
ATOM 642 N N . ALA A 1 83 ? 1.036 10.081 -11.895 1.00 85.81 83 ALA A N 1
ATOM 643 C CA . ALA A 1 83 ? 1.565 11.440 -11.956 1.00 85.81 83 ALA A CA 1
ATOM 644 C C . ALA A 1 83 ? 2.156 11.884 -10.603 1.00 85.81 83 ALA A C 1
ATOM 646 O O . ALA A 1 83 ? 3.246 12.463 -10.564 1.00 85.81 83 ALA A O 1
ATOM 647 N N . TRP A 1 84 ? 1.508 11.542 -9.481 1.00 86.94 84 TRP A N 1
ATOM 648 C CA . TRP A 1 84 ? 2.011 11.814 -8.124 1.00 86.94 84 TRP A CA 1
ATOM 649 C C . TRP A 1 84 ? 3.358 11.122 -7.868 1.00 86.94 84 TRP A C 1
ATOM 651 O O . TRP A 1 84 ? 4.265 11.697 -7.260 1.00 86.94 84 TRP A O 1
ATOM 661 N N . LEU A 1 85 ? 3.514 9.909 -8.406 1.00 83.75 85 LEU A N 1
ATOM 662 C CA . LEU A 1 85 ? 4.769 9.157 -8.466 1.00 83.75 85 LEU A CA 1
ATOM 663 C C . LEU A 1 85 ? 5.889 9.913 -9.190 1.00 83.75 85 LEU A C 1
ATOM 665 O O . LEU A 1 85 ? 6.995 10.055 -8.660 1.00 83.75 85 LEU A O 1
ATOM 669 N N . SER A 1 86 ? 5.615 10.393 -10.407 1.00 75.81 86 SER A N 1
ATOM 670 C CA . SER A 1 86 ? 6.590 11.135 -11.213 1.00 75.81 86 SER A CA 1
ATOM 671 C C . SER A 1 86 ? 7.052 12.407 -10.507 1.00 75.81 86 SER A C 1
ATOM 673 O O . SER A 1 86 ? 8.240 12.726 -10.532 1.00 75.81 86 SER A O 1
ATOM 675 N N . HIS A 1 87 ? 6.147 13.085 -9.801 1.00 67.88 87 HIS A N 1
ATOM 676 C CA . HIS A 1 87 ? 6.476 14.269 -9.016 1.00 67.88 87 HIS A CA 1
ATOM 677 C C . HIS A 1 87 ? 7.397 13.951 -7.820 1.00 67.88 87 HIS A C 1
ATOM 679 O O . HIS A 1 87 ? 8.352 14.680 -7.542 1.00 67.88 87 HIS A O 1
ATOM 685 N N . HIS A 1 88 ? 7.202 12.793 -7.181 1.00 60.66 88 HIS A N 1
ATOM 686 C CA . HIS A 1 88 ? 8.086 12.279 -6.129 1.00 60.66 88 HIS A CA 1
ATOM 687 C C . HIS A 1 88 ? 9.527 12.018 -6.616 1.00 60.66 88 HIS A C 1
ATOM 689 O O . HIS A 1 88 ? 10.480 12.252 -5.870 1.00 60.66 88 HIS A O 1
ATOM 695 N N . ALA A 1 89 ? 9.712 11.577 -7.867 1.00 56.44 89 ALA A N 1
ATOM 696 C CA . ALA A 1 89 ? 11.037 11.354 -8.458 1.00 56.44 89 ALA A CA 1
ATOM 697 C C . ALA A 1 89 ? 11.780 12.660 -8.814 1.00 56.44 89 ALA A C 1
ATOM 699 O O . A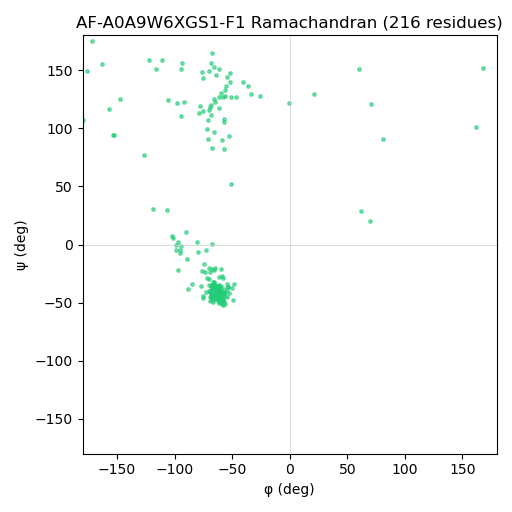LA A 1 89 ? 13.013 12.673 -8.888 1.00 56.44 89 ALA A O 1
ATOM 700 N N . VAL A 1 90 ? 11.041 13.755 -9.021 1.00 52.84 90 VAL A N 1
ATOM 701 C CA . VAL A 1 90 ? 11.582 15.083 -9.356 1.00 52.84 90 VAL A CA 1
ATOM 702 C C . VAL A 1 90 ? 11.913 15.886 -8.093 1.00 52.84 90 VAL A C 1
ATOM 704 O O . VAL A 1 90 ? 12.971 16.510 -8.032 1.00 52.84 90 VAL A O 1
ATOM 707 N N . CYS A 1 91 ? 11.089 15.798 -7.044 1.00 47.62 91 CYS A N 1
ATOM 708 C CA . CYS A 1 91 ? 11.285 16.546 -5.794 1.00 47.62 91 CYS A CA 1
ATOM 709 C C . CYS A 1 91 ? 12.495 16.054 -4.964 1.00 47.62 91 CYS A C 1
ATOM 711 O O . CYS A 1 91 ? 13.064 16.807 -4.181 1.00 47.62 91 CYS A O 1
ATOM 713 N N . GLY A 1 92 ? 12.973 14.821 -5.190 1.00 47.03 92 GLY A N 1
ATOM 714 C CA . GLY A 1 92 ? 14.251 14.333 -4.641 1.00 47.03 92 GLY A CA 1
ATOM 715 C C . GLY A 1 92 ? 15.504 14.931 -5.306 1.00 47.03 92 GLY A C 1
ATOM 716 O O . GLY A 1 92 ? 16.621 14.633 -4.884 1.00 47.03 92 GLY A O 1
ATOM 717 N N . LYS A 1 93 ? 15.339 15.751 -6.356 1.00 42.69 93 LYS A N 1
ATOM 718 C CA . LYS A 1 93 ? 16.415 16.419 -7.109 1.00 42.69 93 LYS A CA 1
ATOM 719 C C . LYS A 1 93 ? 16.324 17.945 -7.051 1.00 42.69 93 LYS A C 1
ATOM 721 O O . LYS A 1 93 ? 16.754 18.616 -7.993 1.00 42.69 93 LYS A O 1
ATOM 726 N N . GLU A 1 94 ? 15.809 18.519 -5.969 1.00 36.44 94 GLU A N 1
ATOM 727 C CA . GLU A 1 94 ? 15.988 19.953 -5.743 1.00 36.44 94 GLU A CA 1
ATOM 728 C C . GLU A 1 94 ? 17.478 20.251 -5.512 1.00 36.44 94 GLU A C 1
ATOM 730 O O . GLU A 1 94 ? 18.034 20.084 -4.428 1.00 36.44 94 GLU A O 1
ATOM 735 N N . LYS A 1 95 ? 18.155 20.674 -6.587 1.00 39.56 95 LYS A N 1
ATOM 736 C CA . LYS A 1 95 ? 19.402 21.434 -6.489 1.00 39.56 95 LYS A CA 1
ATOM 737 C C . LYS A 1 95 ? 19.113 22.675 -5.632 1.00 39.56 95 LYS A C 1
ATOM 739 O O . LYS A 1 95 ? 18.134 23.364 -5.926 1.00 39.56 95 LYS A O 1
ATOM 744 N N . PRO A 1 96 ? 19.955 23.017 -4.641 1.00 35.81 96 PRO A N 1
ATOM 745 C CA . PRO A 1 96 ? 19.797 24.277 -3.931 1.00 35.81 96 PRO A CA 1
ATOM 746 C C . PRO A 1 96 ? 19.907 25.427 -4.939 1.00 35.81 96 PRO A C 1
ATOM 748 O O . PRO A 1 96 ? 20.847 25.458 -5.742 1.00 35.81 96 PRO A O 1
ATOM 751 N N . LYS A 1 97 ? 18.945 26.358 -4.918 1.00 31.61 97 LYS A N 1
ATOM 752 C CA . LYS A 1 97 ? 19.040 27.625 -5.659 1.00 31.61 97 LYS A CA 1
ATOM 753 C C . LYS A 1 97 ? 20.339 28.349 -5.260 1.00 31.61 97 LYS A C 1
ATOM 755 O O . LYS A 1 97 ? 20.651 28.394 -4.069 1.00 31.61 97 LYS A O 1
ATOM 760 N N . PRO A 1 98 ? 21.093 28.912 -6.220 1.00 35.56 98 PRO A N 1
ATOM 761 C CA . PRO A 1 98 ? 22.348 29.583 -5.930 1.00 35.56 98 PRO A CA 1
ATOM 762 C C . PRO A 1 98 ? 22.049 30.978 -5.380 1.00 35.56 98 PRO A C 1
ATOM 764 O O . PRO A 1 98 ? 21.559 31.838 -6.107 1.00 35.56 98 PRO A O 1
ATOM 767 N N . SER A 1 99 ? 22.364 31.205 -4.107 1.00 35.19 99 SER A N 1
ATOM 768 C CA . SER A 1 99 ? 22.659 32.553 -3.628 1.00 35.19 99 SER A CA 1
ATOM 769 C C . SER A 1 99 ? 24.177 32.689 -3.618 1.00 35.19 99 SER A C 1
ATOM 771 O O . SER A 1 99 ? 24.878 31.853 -3.048 1.00 35.19 99 SER A O 1
ATOM 773 N N . GLN A 1 100 ? 24.670 33.675 -4.359 1.00 37.56 100 GLN A N 1
ATOM 774 C CA . GLN A 1 100 ? 26.086 33.977 -4.524 1.00 37.56 100 GLN A CA 1
ATOM 775 C C . GLN A 1 100 ? 26.716 34.331 -3.170 1.00 37.56 100 GLN A C 1
ATOM 777 O O . GLN A 1 100 ? 26.194 35.188 -2.470 1.00 37.56 100 GLN A O 1
ATOM 782 N N . GLU A 1 101 ? 27.806 33.659 -2.795 1.00 31.53 101 GLU A N 1
ATOM 783 C CA . GLU A 1 101 ? 29.169 34.217 -2.709 1.00 31.53 101 GLU A CA 1
ATOM 784 C C . GLU A 1 101 ? 30.126 33.259 -1.968 1.00 31.53 101 GLU A C 1
ATOM 786 O O . GLU A 1 101 ? 29.721 32.476 -1.114 1.00 31.53 101 GLU A O 1
ATOM 791 N N . ALA A 1 102 ? 31.411 33.364 -2.332 1.00 31.25 102 ALA A N 1
ATOM 792 C CA . ALA A 1 102 ? 32.608 32.703 -1.793 1.00 31.25 102 ALA A CA 1
ATOM 793 C C . ALA A 1 102 ? 32.925 31.252 -2.244 1.00 31.25 102 ALA A C 1
ATOM 795 O O . ALA A 1 102 ? 32.548 30.251 -1.640 1.00 31.25 102 ALA A O 1
ATOM 796 N N . LEU A 1 103 ? 33.710 31.189 -3.331 1.00 42.09 103 LEU A N 1
ATOM 797 C CA . LEU A 1 103 ? 34.858 30.299 -3.586 1.00 42.09 103 LEU A CA 1
ATOM 798 C C . LEU A 1 103 ? 35.205 29.314 -2.448 1.00 42.09 103 LEU A C 1
ATOM 800 O O . LEU A 1 103 ? 35.555 29.798 -1.390 1.00 42.09 103 LEU A O 1
ATOM 804 N N . HIS A 1 104 ? 35.205 27.986 -2.690 1.00 35.41 104 HIS A N 1
ATOM 805 C CA . HIS A 1 104 ? 36.197 27.003 -2.177 1.00 35.41 104 HIS A CA 1
ATOM 806 C C . HIS A 1 104 ? 35.926 25.542 -2.649 1.00 35.41 104 HIS A C 1
ATOM 808 O O . HIS A 1 104 ? 35.084 24.843 -2.101 1.00 35.41 104 HIS A O 1
ATOM 814 N N . SER A 1 105 ? 36.766 25.061 -3.582 1.00 39.94 105 SER A N 1
ATOM 815 C CA . SER A 1 105 ? 37.332 23.692 -3.748 1.00 39.94 105 SER A CA 1
ATOM 816 C C . SER A 1 105 ? 36.437 22.434 -3.954 1.00 39.94 105 SER A C 1
ATOM 818 O O . SER A 1 105 ? 35.316 22.352 -3.457 1.00 39.94 105 SER A O 1
ATOM 820 N N . PRO A 1 106 ? 36.941 21.387 -4.655 1.00 42.28 106 PRO A N 1
ATOM 821 C CA . PRO A 1 106 ? 36.186 20.163 -4.915 1.00 42.28 106 PRO A CA 1
ATOM 822 C C . PRO A 1 106 ? 35.973 19.372 -3.617 1.00 42.28 106 PRO A C 1
ATOM 824 O O . PRO A 1 106 ? 36.933 18.954 -2.965 1.00 42.28 106 PRO A O 1
ATOM 827 N N . LYS A 1 107 ? 34.706 19.144 -3.244 1.00 47.41 107 LYS A N 1
ATOM 828 C CA . LYS A 1 107 ? 34.319 18.325 -2.084 1.00 47.41 107 LYS A CA 1
ATOM 829 C C . LYS A 1 107 ? 34.902 16.915 -2.219 1.00 47.41 107 LYS A C 1
ATOM 831 O O . LYS A 1 107 ? 34.435 16.111 -3.023 1.00 47.41 107 LYS A O 1
ATOM 836 N N . LYS A 1 108 ? 35.908 16.610 -1.391 1.00 59.88 108 LYS A N 1
ATOM 837 C CA . LYS A 1 108 ? 36.331 15.234 -1.098 1.00 59.88 108 LYS A CA 1
ATOM 838 C C . LYS A 1 108 ? 35.097 14.421 -0.674 1.00 59.88 108 LYS A C 1
ATOM 840 O O . LYS A 1 108 ? 34.276 14.953 0.077 1.00 59.88 108 LYS A O 1
ATOM 845 N N . PRO A 1 109 ? 34.959 13.154 -1.107 1.00 56.12 109 PRO A N 1
ATOM 846 C CA . PRO A 1 109 ? 33.859 12.311 -0.661 1.00 56.12 109 PRO A CA 1
ATOM 847 C C . PRO A 1 109 ? 33.878 12.228 0.866 1.00 56.12 109 PRO A C 1
ATOM 849 O O . PRO A 1 109 ? 34.927 11.941 1.458 1.00 56.12 109 PRO A O 1
ATOM 852 N N . SER A 1 110 ? 32.724 12.522 1.475 1.00 75.81 110 SER A N 1
ATOM 853 C CA . SER A 1 110 ? 32.510 12.443 2.921 1.00 75.81 110 SER A CA 1
ATOM 854 C C . SER A 1 110 ? 32.937 11.065 3.430 1.00 75.81 110 SER A C 1
ATOM 856 O O . SER A 1 110 ? 32.814 10.064 2.718 1.00 75.81 110 SER A O 1
ATOM 858 N N . ASN A 1 111 ? 33.445 10.997 4.662 1.00 81.06 111 ASN A N 1
ATOM 859 C CA . ASN A 1 111 ? 33.846 9.733 5.284 1.00 81.06 111 ASN A CA 1
ATOM 860 C C . ASN A 1 111 ? 32.695 8.712 5.283 1.00 81.06 111 ASN A C 1
ATOM 862 O O . ASN A 1 111 ? 32.931 7.530 5.054 1.00 81.06 111 ASN A O 1
ATOM 866 N N . GLU A 1 112 ? 31.452 9.179 5.415 1.00 77.38 112 GLU A N 1
ATOM 867 C CA . GLU A 1 112 ? 30.240 8.361 5.295 1.00 77.38 112 GLU A CA 1
ATOM 868 C C . GLU A 1 112 ? 30.110 7.705 3.917 1.00 77.38 112 GLU A C 1
ATOM 870 O O . GLU A 1 112 ? 29.859 6.507 3.824 1.00 77.38 112 GLU A O 1
ATOM 875 N N . SER A 1 113 ? 30.368 8.443 2.833 1.00 80.19 113 SER A N 1
ATOM 876 C CA . SER A 1 113 ? 30.300 7.902 1.470 1.00 80.19 113 SER A CA 1
ATOM 877 C C . SER A 1 113 ? 31.323 6.786 1.245 1.00 80.19 113 SER A C 1
ATOM 879 O O . SER A 1 113 ? 31.023 5.803 0.571 1.00 80.19 113 SER A O 1
ATOM 881 N N . LYS A 1 114 ? 32.516 6.898 1.845 1.00 88.38 114 LYS A N 1
ATOM 882 C CA . LYS A 1 114 ? 33.548 5.851 1.777 1.00 88.38 114 LYS A CA 1
ATOM 883 C C . LYS A 1 114 ? 33.143 4.600 2.555 1.00 88.38 114 LYS A C 1
ATOM 885 O O . LYS A 1 114 ? 33.378 3.490 2.083 1.00 88.38 114 LYS A O 1
ATOM 890 N N . ILE A 1 115 ? 32.521 4.777 3.722 1.00 91.38 115 ILE A N 1
ATOM 891 C CA . ILE A 1 115 ? 32.018 3.672 4.549 1.00 91.38 115 ILE A CA 1
ATOM 892 C C . ILE A 1 115 ? 30.899 2.932 3.812 1.00 91.38 115 ILE A C 1
ATOM 894 O O . ILE A 1 115 ? 30.951 1.709 3.708 1.00 91.38 115 ILE A O 1
ATOM 898 N N . ILE A 1 116 ? 29.942 3.664 3.237 1.00 92.62 116 ILE A N 1
ATOM 899 C CA . ILE A 1 116 ? 28.835 3.088 2.464 1.00 92.62 116 ILE A CA 1
ATOM 900 C C . ILE A 1 116 ? 29.376 2.305 1.264 1.00 92.62 116 ILE A C 1
ATOM 902 O O . ILE A 1 116 ? 29.003 1.154 1.059 1.00 92.62 116 ILE A O 1
ATOM 906 N N . GLN A 1 117 ? 30.312 2.881 0.504 1.00 92.50 117 GLN A N 1
ATOM 907 C CA . GLN A 1 117 ? 30.903 2.204 -0.651 1.00 92.50 117 GLN A CA 1
ATOM 908 C C . GLN A 1 117 ? 31.657 0.926 -0.252 1.00 92.50 117 GLN A C 1
ATOM 910 O O . GLN A 1 117 ? 31.555 -0.095 -0.935 1.00 92.50 117 GLN A O 1
ATOM 915 N N . HIS A 1 118 ? 32.392 0.962 0.862 1.00 95.38 118 HIS A N 1
ATOM 916 C CA . HIS A 1 118 ? 33.068 -0.216 1.391 1.00 95.38 118 HIS A CA 1
ATOM 917 C C . HIS A 1 118 ? 32.070 -1.306 1.801 1.00 95.38 118 HIS A C 1
ATOM 919 O O . HIS A 1 118 ? 32.251 -2.461 1.421 1.00 95.38 118 HIS A O 1
ATOM 925 N N . GLN A 1 119 ? 30.997 -0.947 2.511 1.00 95.69 119 GLN A N 1
ATOM 926 C CA . GLN A 1 119 ? 29.953 -1.893 2.912 1.00 95.69 119 GLN A CA 1
ATOM 927 C C . GLN A 1 119 ? 29.266 -2.531 1.701 1.00 95.69 119 GLN A C 1
ATOM 929 O O . GLN A 1 119 ? 29.129 -3.753 1.671 1.00 95.69 119 GLN A O 1
ATOM 934 N N . SER A 1 120 ? 28.927 -1.748 0.672 1.00 93.25 120 SER A N 1
ATOM 935 C CA . SER A 1 120 ? 28.390 -2.284 -0.586 1.00 93.25 120 SER A CA 1
ATOM 936 C C . SER A 1 120 ? 29.358 -3.277 -1.232 1.00 93.25 120 SER A C 1
ATOM 938 O O . SER A 1 120 ? 28.965 -4.382 -1.594 1.00 93.25 120 SER A O 1
ATOM 940 N N . SER A 1 121 ? 30.650 -2.936 -1.283 1.00 96.25 121 SER A N 1
ATOM 941 C CA . SER A 1 121 ? 31.678 -3.825 -1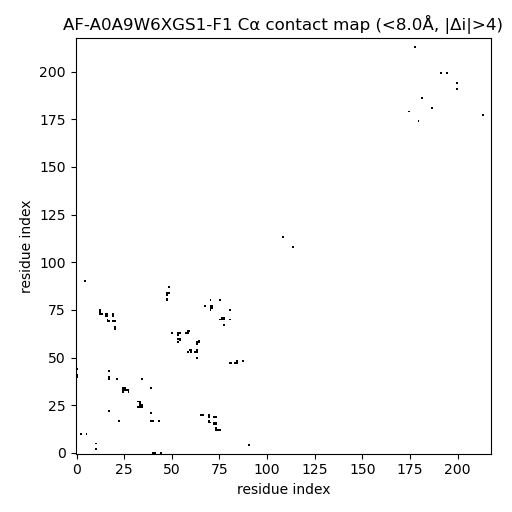.834 1.00 96.25 121 SER A CA 1
ATOM 942 C C . SER A 1 121 ? 31.811 -5.144 -1.059 1.00 96.25 121 SER A C 1
ATOM 944 O O . SER A 1 121 ? 32.021 -6.203 -1.656 1.00 96.25 121 SER A O 1
ATOM 946 N N . VAL A 1 122 ? 31.680 -5.102 0.270 1.00 95.94 122 VAL A N 1
ATOM 947 C CA . VAL A 1 122 ? 31.704 -6.301 1.119 1.00 95.94 122 VAL A CA 1
ATOM 948 C C . VAL A 1 122 ? 30.468 -7.170 0.875 1.00 95.94 122 VAL A C 1
ATOM 950 O O . VAL A 1 122 ? 30.613 -8.386 0.737 1.00 95.94 122 VAL A O 1
ATOM 953 N N . ILE A 1 123 ? 29.278 -6.570 0.772 1.00 95.62 123 ILE A N 1
ATOM 954 C CA . ILE A 1 123 ? 28.025 -7.283 0.480 1.00 95.62 123 ILE A CA 1
ATOM 955 C C . ILE A 1 123 ? 28.121 -8.008 -0.865 1.00 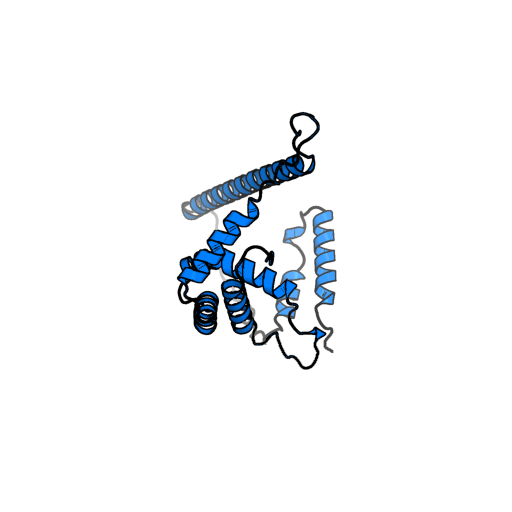95.62 123 ILE A C 1
ATOM 957 O O . ILE A 1 123 ? 27.839 -9.205 -0.929 1.00 95.62 123 ILE A O 1
ATOM 961 N N . ASP A 1 124 ? 28.597 -7.331 -1.911 1.00 96.38 124 ASP A N 1
ATOM 962 C CA . ASP A 1 124 ? 28.759 -7.934 -3.238 1.00 96.38 124 ASP A CA 1
ATOM 963 C C . ASP A 1 124 ? 29.712 -9.134 -3.206 1.00 96.38 124 ASP A C 1
ATOM 965 O O . ASP A 1 124 ? 29.448 -10.178 -3.810 1.00 96.38 124 ASP A O 1
ATOM 969 N N . ARG A 1 125 ? 30.815 -9.025 -2.454 1.00 95.75 125 ARG A N 1
ATOM 970 C CA . ARG A 1 125 ? 31.779 -10.120 -2.297 1.00 95.75 125 ARG A CA 1
ATOM 971 C C . ARG A 1 125 ? 31.174 -11.315 -1.560 1.00 95.75 125 ARG A C 1
ATOM 973 O O . ARG A 1 125 ? 31.412 -12.453 -1.966 1.00 95.75 125 ARG A O 1
ATOM 980 N N . LEU A 1 126 ? 30.408 -11.071 -0.497 1.00 96.94 126 LEU A N 1
ATOM 981 C CA . LEU A 1 126 ? 29.716 -12.126 0.246 1.00 96.94 126 LEU A CA 1
ATOM 982 C C . LEU A 1 126 ? 28.668 -12.817 -0.627 1.00 96.94 126 LEU A C 1
ATOM 984 O O . LEU A 1 126 ? 28.624 -14.043 -0.665 1.00 96.94 126 LEU A O 1
ATOM 988 N N . LEU A 1 127 ? 27.897 -12.048 -1.397 1.00 95.69 127 LEU A N 1
ATOM 989 C CA . LEU A 1 127 ? 26.900 -12.586 -2.315 1.00 95.69 127 LEU A CA 1
ATOM 990 C C . LEU A 1 127 ? 27.540 -13.469 -3.395 1.00 95.69 127 LEU A C 1
ATOM 992 O O . LEU A 1 127 ? 27.045 -14.556 -3.681 1.00 95.69 127 LEU A O 1
ATOM 996 N N . GLN A 1 128 ? 28.672 -13.043 -3.965 1.00 96.12 128 GLN A N 1
ATOM 997 C CA . GLN A 1 128 ? 29.432 -13.872 -4.904 1.00 96.12 128 GLN A CA 1
ATOM 998 C C . GLN A 1 128 ? 29.957 -15.157 -4.257 1.00 96.12 128 GLN A C 1
ATOM 1000 O O . GLN A 1 128 ? 30.018 -16.193 -4.914 1.00 96.12 128 GLN A O 1
ATOM 1005 N N . HIS A 1 129 ? 30.367 -15.105 -2.988 1.00 94.50 129 HIS A N 1
ATOM 1006 C CA . HIS A 1 129 ? 30.844 -16.292 -2.287 1.00 94.50 129 HIS A CA 1
ATOM 1007 C C . HIS A 1 129 ? 29.720 -17.300 -2.036 1.00 94.50 129 HIS A C 1
ATOM 1009 O O . HIS A 1 129 ? 29.939 -18.485 -2.271 1.00 94.50 129 HIS A O 1
ATOM 1015 N N . ILE A 1 130 ? 28.540 -16.828 -1.618 1.00 94.00 130 ILE A N 1
ATOM 1016 C CA . ILE A 1 130 ? 27.344 -17.661 -1.425 1.00 94.00 130 ILE A CA 1
ATOM 1017 C C . ILE A 1 130 ? 26.978 -18.350 -2.741 1.00 94.00 130 ILE A C 1
ATOM 1019 O O . ILE A 1 130 ? 26.957 -19.571 -2.785 1.00 94.00 130 ILE A O 1
ATOM 1023 N N . LYS A 1 131 ? 26.873 -17.599 -3.847 1.00 93.69 131 LYS A N 1
ATOM 1024 C CA . LYS A 1 131 ? 26.597 -18.181 -5.173 1.00 93.69 131 LYS A CA 1
ATOM 1025 C C . LYS A 1 131 ? 27.595 -19.274 -5.569 1.00 93.69 131 LYS A C 1
ATOM 1027 O O . LYS A 1 131 ? 27.194 -20.346 -5.995 1.00 93.69 131 LYS A O 1
ATOM 1032 N N . ARG A 1 132 ? 28.900 -19.045 -5.367 1.00 94.44 132 ARG A N 1
ATOM 1033 C CA . ARG A 1 132 ? 29.928 -20.071 -5.634 1.00 94.44 132 ARG A CA 1
ATOM 1034 C C . ARG A 1 132 ? 29.878 -21.251 -4.660 1.00 94.44 132 ARG A C 1
ATOM 1036 O O . ARG A 1 132 ? 30.473 -22.291 -4.936 1.00 94.44 132 ARG A O 1
ATOM 1043 N N . GLN A 1 133 ? 29.330 -21.082 -3.460 1.00 91.19 133 GLN A N 1
ATOM 1044 C CA . GLN A 1 133 ? 29.106 -22.195 -2.537 1.00 91.19 133 GLN A CA 1
ATOM 1045 C C . GLN A 1 133 ? 27.913 -23.028 -2.988 1.00 91.19 133 GLN A C 1
ATOM 1047 O O . GLN A 1 133 ? 28.064 -24.244 -3.034 1.00 91.19 133 GLN A O 1
ATOM 1052 N N . ASP A 1 134 ? 26.822 -22.382 -3.390 1.00 92.31 134 ASP A N 1
ATOM 1053 C CA . ASP A 1 134 ? 25.625 -23.037 -3.921 1.00 92.31 134 ASP A CA 1
ATOM 1054 C C . ASP A 1 134 ? 25.972 -23.825 -5.193 1.00 92.31 134 ASP A C 1
ATOM 1056 O O . ASP A 1 134 ? 25.793 -25.033 -5.231 1.00 92.31 134 ASP A O 1
ATOM 1060 N N . GLU A 1 135 ? 26.664 -23.211 -6.161 1.00 91.75 135 GLU A N 1
ATOM 1061 C CA . GLU A 1 135 ? 27.122 -23.906 -7.377 1.00 91.75 135 GLU A CA 1
ATOM 1062 C C . GLU A 1 135 ? 28.015 -25.121 -7.069 1.00 91.75 135 GLU A C 1
ATOM 1064 O O . GLU A 1 135 ? 27.949 -26.151 -7.742 1.00 91.75 135 GLU A O 1
ATOM 1069 N N . ARG A 1 136 ? 28.893 -25.020 -6.061 1.00 88.69 136 ARG A N 1
ATOM 1070 C CA . ARG A 1 136 ? 29.732 -26.153 -5.641 1.00 88.69 136 ARG A CA 1
ATOM 1071 C C . ARG A 1 136 ? 28.909 -27.240 -4.957 1.00 88.69 136 ARG A C 1
ATOM 1073 O O . ARG A 1 136 ? 29.255 -28.406 -5.115 1.00 88.69 136 ARG A O 1
ATOM 1080 N N . MET A 1 137 ? 27.873 -26.867 -4.209 1.00 90.25 137 MET A N 1
ATOM 1081 C CA . MET A 1 137 ? 26.944 -27.794 -3.569 1.00 90.25 137 MET A CA 1
ATOM 1082 C C . MET A 1 137 ? 26.138 -28.551 -4.625 1.00 90.25 137 MET A C 1
ATOM 1084 O O . MET A 1 137 ? 26.189 -29.777 -4.625 1.00 90.25 137 MET A O 1
ATOM 1088 N N . ASP A 1 138 ? 25.556 -27.846 -5.595 1.00 89.00 138 ASP A N 1
ATOM 1089 C CA . ASP A 1 138 ? 24.795 -28.431 -6.705 1.00 89.00 138 ASP A CA 1
ATOM 1090 C C . ASP A 1 138 ? 25.656 -29.410 -7.522 1.00 89.00 138 ASP A C 1
ATOM 1092 O O . ASP A 1 138 ? 25.239 -30.515 -7.861 1.00 89.00 138 ASP A O 1
ATOM 1096 N N . ASN A 1 139 ? 26.913 -29.045 -7.807 1.00 86.31 139 ASN A N 1
ATOM 1097 C CA . ASN A 1 139 ? 27.848 -29.927 -8.513 1.00 86.31 139 ASN A CA 1
ATOM 1098 C C . ASN A 1 139 ? 28.229 -31.178 -7.704 1.00 86.31 139 ASN A C 1
ATOM 1100 O O . ASN A 1 139 ? 28.529 -32.219 -8.293 1.00 86.31 139 ASN A O 1
ATOM 1104 N N . LEU A 1 140 ? 28.298 -31.080 -6.372 1.00 82.88 140 LEU A N 1
ATOM 1105 C CA . LEU A 1 140 ? 28.540 -32.236 -5.507 1.00 82.88 140 LEU A CA 1
ATOM 1106 C C . LEU A 1 140 ? 27.306 -33.138 -5.443 1.00 82.88 140 LEU A C 1
ATOM 1108 O O . LEU A 1 140 ? 27.459 -34.355 -5.518 1.00 82.88 140 LEU A O 1
ATOM 1112 N N . GLU A 1 141 ? 26.113 -32.553 -5.363 1.00 82.94 141 GLU A N 1
ATOM 1113 C CA . GLU A 1 141 ? 24.838 -33.272 -5.372 1.00 82.94 141 GLU A CA 1
ATOM 1114 C C . GLU A 1 141 ? 24.645 -34.025 -6.693 1.00 82.94 141 GLU A C 1
ATOM 1116 O O . GLU A 1 141 ? 24.478 -35.243 -6.684 1.00 82.94 141 GLU A O 1
ATOM 1121 N N . ALA A 1 142 ? 24.863 -33.366 -7.833 1.00 80.19 142 ALA A N 1
ATOM 1122 C CA . ALA A 1 142 ? 24.789 -33.998 -9.151 1.00 80.19 142 ALA A CA 1
ATOM 1123 C C . ALA A 1 142 ? 25.791 -35.158 -9.329 1.00 80.19 142 ALA A C 1
ATOM 1125 O O . ALA A 1 142 ? 25.490 -36.166 -9.970 1.00 80.19 142 ALA A O 1
ATOM 1126 N N . LYS A 1 143 ? 26.997 -35.052 -8.749 1.00 79.94 143 LYS A N 1
ATOM 1127 C CA . LYS A 1 143 ? 27.990 -36.145 -8.761 1.00 79.94 143 LYS A CA 1
ATOM 1128 C C . LYS A 1 143 ? 27.606 -37.305 -7.846 1.00 79.94 143 LYS A C 1
ATOM 1130 O O . LYS A 1 143 ? 28.009 -38.433 -8.120 1.00 79.94 143 LYS A O 1
ATOM 1135 N N . MET A 1 144 ? 26.870 -37.034 -6.772 1.00 69.88 144 MET A N 1
ATOM 1136 C CA . MET A 1 144 ? 26.374 -38.050 -5.846 1.00 69.88 144 MET A CA 1
ATOM 1137 C C . MET A 1 144 ? 25.161 -38.790 -6.424 1.00 69.88 144 MET A C 1
ATOM 1139 O O . MET A 1 144 ? 25.063 -40.001 -6.253 1.00 69.88 144 MET A O 1
ATOM 1143 N N . GLU A 1 145 ? 24.293 -38.100 -7.166 1.00 63.53 145 GLU A N 1
ATOM 1144 C CA . GLU A 1 145 ? 23.141 -38.702 -7.852 1.00 63.53 145 GLU A CA 1
ATOM 1145 C C . GLU A 1 145 ? 23.522 -39.476 -9.130 1.00 63.53 145 GLU A C 1
ATOM 1147 O O . GLU A 1 145 ? 22.803 -40.382 -9.545 1.00 63.53 145 GLU A O 1
ATOM 1152 N N . GLY A 1 146 ? 24.671 -39.165 -9.745 1.00 56.19 146 GLY A N 1
ATOM 1153 C CA . GLY A 1 146 ? 25.161 -39.820 -10.966 1.00 56.19 146 GLY A CA 1
ATOM 1154 C C . GLY A 1 146 ? 26.138 -40.991 -10.769 1.00 56.19 146 GLY A C 1
ATOM 1155 O O . GLY A 1 146 ? 26.592 -41.564 -11.761 1.00 56.19 146 GLY A O 1
ATOM 1156 N N . ALA A 1 147 ? 26.513 -41.346 -9.536 1.00 43.88 147 ALA A N 1
ATOM 1157 C CA . ALA A 1 147 ? 27.487 -42.411 -9.281 1.00 43.88 147 ALA A CA 1
ATOM 1158 C C . ALA A 1 147 ? 26.800 -43.782 -9.083 1.00 43.88 147 ALA A C 1
ATOM 1160 O O . ALA A 1 147 ? 25.999 -43.927 -8.158 1.00 43.88 147 ALA A O 1
ATOM 1161 N N . PRO A 1 148 ? 27.121 -44.827 -9.877 1.00 46.88 148 PRO A N 1
ATOM 1162 C CA . PRO A 1 148 ? 26.711 -46.185 -9.540 1.00 46.88 148 PRO A CA 1
ATOM 1163 C C . PRO A 1 148 ? 27.468 -46.668 -8.287 1.00 46.88 148 PRO A C 1
ATOM 1165 O O . PRO A 1 148 ? 28.573 -46.183 -8.011 1.00 46.88 148 PRO A O 1
ATOM 1168 N N . PRO A 1 149 ? 26.923 -47.644 -7.534 1.00 43.31 149 PRO A N 1
ATOM 1169 C CA . PRO A 1 149 ? 27.565 -48.140 -6.326 1.00 43.31 149 PRO A CA 1
ATOM 1170 C C . PRO A 1 149 ? 28.927 -48.745 -6.684 1.00 43.31 149 PRO A C 1
ATOM 1172 O O . PRO A 1 149 ? 29.000 -49.728 -7.422 1.00 43.31 149 PRO A O 1
ATOM 1175 N N . GLN A 1 150 ? 30.018 -48.178 -6.162 1.00 41.78 150 GLN A N 1
ATOM 1176 C CA . GLN A 1 150 ? 31.307 -48.866 -6.156 1.00 41.78 150 GLN A CA 1
ATOM 1177 C C . GLN A 1 150 ? 31.232 -50.017 -5.152 1.00 41.78 150 GLN A C 1
ATOM 1179 O O . GLN A 1 150 ? 31.506 -49.868 -3.964 1.00 41.78 150 GLN A O 1
ATOM 1184 N N . ASP A 1 151 ? 30.832 -51.171 -5.671 1.00 36.97 151 ASP A N 1
ATOM 1185 C CA . ASP A 1 151 ? 30.927 -52.459 -5.012 1.00 36.97 151 ASP A CA 1
ATOM 1186 C C . ASP A 1 151 ? 32.403 -52.891 -4.928 1.00 36.97 151 ASP A C 1
ATOM 1188 O O . ASP A 1 151 ? 33.078 -53.126 -5.934 1.00 36.97 151 ASP A O 1
ATOM 1192 N N . LYS A 1 152 ? 32.906 -53.002 -3.698 1.00 42.09 152 LYS A N 1
ATOM 1193 C CA . LYS A 1 152 ? 33.963 -53.948 -3.333 1.00 42.09 152 LYS A CA 1
ATOM 1194 C C . LYS A 1 152 ? 33.469 -54.778 -2.141 1.00 42.09 152 LYS A C 1
ATOM 1196 O O . LYS A 1 152 ? 33.830 -54.512 -1.002 1.00 42.09 152 LYS A O 1
ATOM 1201 N N . SER A 1 153 ? 32.598 -55.757 -2.410 1.00 34.09 153 SER A N 1
ATOM 1202 C CA . SER A 1 153 ? 32.835 -57.205 -2.217 1.00 34.09 153 SER A CA 1
ATOM 1203 C C . SER A 1 153 ? 33.957 -57.544 -1.210 1.00 34.09 153 SER A C 1
ATOM 1205 O O . SER A 1 153 ? 35.089 -57.120 -1.427 1.00 34.09 153 SER A O 1
ATOM 1207 N N . LYS A 1 154 ? 33.840 -58.410 -0.193 1.00 36.12 154 LYS A N 1
ATOM 1208 C CA . LYS A 1 154 ? 32.941 -59.534 0.152 1.00 36.12 154 LYS A CA 1
ATOM 1209 C C . LYS A 1 154 ? 33.362 -60.018 1.557 1.00 36.12 154 LYS A C 1
ATOM 1211 O O . LYS A 1 154 ? 34.556 -59.973 1.827 1.00 36.12 154 LYS A O 1
ATOM 1216 N N . GLN A 1 155 ? 32.429 -60.541 2.369 1.00 31.95 155 GLN A N 1
ATOM 1217 C CA . GLN A 1 155 ? 32.373 -61.913 2.958 1.00 31.95 155 GLN A CA 1
ATOM 1218 C C . GLN A 1 155 ? 31.386 -61.904 4.158 1.00 31.95 155 GLN A C 1
ATOM 1220 O O . GLN A 1 155 ? 31.651 -61.248 5.154 1.00 31.95 155 GLN A O 1
ATOM 1225 N N . ARG A 1 156 ? 30.141 -62.394 3.983 1.00 32.56 156 ARG A N 1
ATOM 1226 C CA . ARG A 1 156 ? 29.617 -63.729 4.406 1.00 32.56 156 ARG A CA 1
ATOM 1227 C C . ARG A 1 156 ? 29.472 -63.819 5.947 1.00 32.56 156 ARG A C 1
ATOM 1229 O O . ARG A 1 156 ? 30.465 -63.659 6.629 1.00 32.56 156 ARG A O 1
ATOM 1236 N N . GLN A 1 157 ? 28.311 -64.073 6.563 1.00 30.30 157 GLN A N 1
ATOM 1237 C CA . GLN A 1 157 ? 27.346 -65.167 6.353 1.00 30.30 157 GLN A CA 1
ATOM 1238 C C . GLN A 1 157 ? 25.955 -64.850 6.969 1.00 30.30 157 GLN A C 1
ATOM 1240 O O . GLN A 1 157 ? 25.859 -64.078 7.918 1.00 30.30 157 GLN A O 1
ATOM 1245 N N . GLN A 1 158 ? 24.911 -65.486 6.414 1.00 29.02 158 GLN A N 1
ATOM 1246 C CA . GLN A 1 158 ? 23.574 -65.727 7.003 1.00 29.02 158 GLN A CA 1
ATOM 1247 C C . GLN A 1 158 ? 23.707 -66.586 8.284 1.00 29.02 158 GLN A C 1
ATOM 1249 O O . GLN A 1 158 ? 24.671 -67.336 8.387 1.00 29.02 158 GLN A O 1
ATOM 1254 N N . GLU A 1 159 ? 22.836 -66.498 9.295 1.00 30.20 159 GLU A N 1
ATOM 1255 C CA . GLU A 1 159 ? 21.483 -67.095 9.326 1.00 30.20 159 GLU A CA 1
ATOM 1256 C C . GLU A 1 159 ? 20.657 -66.634 10.571 1.00 30.20 159 GLU A C 1
ATOM 1258 O O . GLU A 1 159 ? 21.175 -65.858 11.376 1.00 30.20 159 GLU A O 1
ATOM 1263 N N . PRO A 1 160 ? 19.361 -67.010 10.699 1.00 39.09 160 PRO A N 1
ATOM 1264 C CA . PRO A 1 160 ? 18.305 -66.186 11.286 1.00 39.09 160 PRO A CA 1
ATOM 1265 C C . PRO A 1 160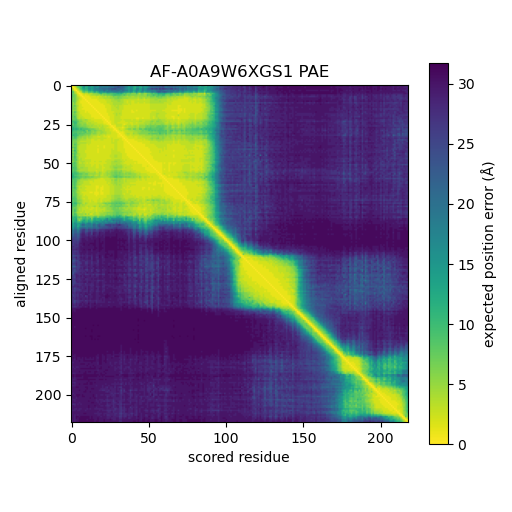 ? 18.056 -66.456 12.774 1.00 39.09 160 PRO A C 1
ATOM 1267 O O . PRO A 1 160 ? 18.152 -67.586 13.240 1.00 39.09 160 PRO A O 1
ATOM 1270 N N . SER A 1 161 ? 17.605 -65.435 13.502 1.00 28.64 161 SER A N 1
ATOM 1271 C CA . SER A 1 161 ? 16.804 -65.659 14.704 1.00 28.64 161 SER A CA 1
ATOM 1272 C C . SER A 1 161 ? 15.808 -64.529 14.875 1.00 28.64 161 SER A C 1
ATOM 1274 O O . SER A 1 161 ? 16.157 -63.349 14.895 1.00 28.64 161 SER A O 1
ATOM 1276 N N . GLU A 1 162 ? 14.554 -64.938 14.981 1.00 38.78 162 GLU A N 1
ATOM 1277 C CA . GLU A 1 162 ? 13.435 -64.152 15.456 1.00 38.78 162 GLU A CA 1
ATOM 1278 C C . GLU A 1 162 ? 13.794 -63.511 16.799 1.00 38.78 162 GLU A C 1
ATOM 1280 O O . GLU A 1 162 ? 14.198 -64.199 17.736 1.00 38.78 162 GLU A O 1
ATOM 1285 N N . GLN A 1 163 ? 13.627 -62.197 16.893 1.00 29.67 163 GLN A N 1
ATOM 1286 C CA . GLN A 1 163 ? 13.166 -61.554 18.112 1.00 29.67 163 GLN A CA 1
ATOM 1287 C C . GLN A 1 163 ? 12.546 -60.216 17.729 1.00 29.67 163 GLN A C 1
ATOM 1289 O O . GLN A 1 163 ? 13.180 -59.338 17.142 1.00 29.67 163 GLN A O 1
ATOM 1294 N N . GLU A 1 164 ? 11.249 -60.133 18.001 1.00 41.81 164 GLU A N 1
ATOM 1295 C CA . GLU A 1 164 ? 10.480 -58.907 18.005 1.00 41.81 164 GLU A CA 1
ATOM 1296 C C . GLU A 1 164 ? 11.233 -57.817 18.769 1.00 41.81 164 GLU A C 1
ATOM 1298 O O . GLU A 1 164 ? 11.551 -57.988 19.939 1.00 41.81 164 GLU A O 1
ATOM 1303 N N . ASP A 1 165 ? 11.420 -56.661 18.143 1.00 30.31 165 ASP A N 1
ATOM 1304 C CA . ASP A 1 165 ? 11.022 -55.434 18.817 1.00 30.31 165 ASP A CA 1
ATOM 1305 C C . ASP A 1 165 ? 10.688 -54.378 17.765 1.00 30.31 165 ASP A C 1
ATOM 1307 O O . ASP A 1 165 ? 11.537 -53.686 17.200 1.00 30.31 165 ASP A O 1
ATOM 1311 N N . LYS A 1 166 ? 9.399 -54.292 17.434 1.00 43.00 166 LYS A N 1
ATOM 1312 C CA . LYS A 1 166 ? 8.862 -53.096 16.792 1.00 43.00 166 LYS A CA 1
ATOM 1313 C C . LYS A 1 166 ? 8.891 -52.004 17.861 1.00 43.00 166 LYS A C 1
ATOM 1315 O O . LYS A 1 166 ? 8.109 -52.118 18.808 1.00 43.00 166 LYS A O 1
ATOM 1320 N N . PRO A 1 167 ? 9.614 -50.880 17.713 1.00 39.81 167 PRO A N 1
ATOM 1321 C CA . PRO A 1 167 ? 9.231 -49.719 18.480 1.00 39.81 167 PRO A CA 1
ATOM 1322 C C . PRO A 1 167 ? 7.941 -49.218 17.841 1.00 39.81 167 PRO A C 1
ATOM 1324 O O . PRO A 1 167 ? 7.920 -48.613 16.768 1.00 39.81 167 PRO A O 1
ATOM 1327 N N . ASN A 1 168 ? 6.847 -49.595 18.501 1.00 35.00 168 ASN A N 1
ATOM 1328 C CA . ASN A 1 168 ? 5.496 -49.118 18.300 1.00 35.00 168 ASN A CA 1
ATOM 1329 C C . ASN A 1 168 ? 5.487 -47.713 17.705 1.00 35.00 168 ASN A C 1
ATOM 1331 O O . ASN A 1 168 ? 6.067 -46.782 18.268 1.00 35.00 168 ASN A O 1
ATOM 1335 N N . ARG A 1 169 ? 4.743 -47.568 16.606 1.00 45.62 169 ARG A N 1
ATOM 1336 C CA . ARG A 1 169 ? 4.244 -46.293 16.101 1.00 45.62 169 ARG A CA 1
ATOM 1337 C C . ARG A 1 169 ? 3.416 -45.664 17.224 1.00 45.62 169 ARG A C 1
ATOM 1339 O O . ARG A 1 169 ? 2.203 -45.842 17.293 1.00 45.62 169 ARG A O 1
ATOM 1346 N N . ARG A 1 170 ? 4.086 -45.001 18.170 1.00 41.75 170 ARG A N 1
ATOM 1347 C CA . ARG A 1 170 ? 3.435 -44.274 19.250 1.00 41.75 170 ARG A CA 1
ATOM 1348 C C . ARG A 1 170 ? 2.749 -43.102 18.585 1.00 41.75 170 ARG A C 1
ATOM 1350 O O . ARG A 1 170 ? 3.375 -42.216 18.017 1.00 41.75 170 ARG A O 1
ATOM 1357 N N . ARG A 1 171 ? 1.428 -43.183 18.600 1.00 51.16 171 ARG A N 1
ATOM 1358 C CA . ARG A 1 171 ? 0.503 -42.110 18.285 1.00 51.16 171 ARG A CA 1
ATOM 1359 C C . ARG A 1 171 ? 0.815 -40.981 19.271 1.00 51.16 171 ARG A C 1
ATOM 1361 O O . ARG A 1 171 ? 0.321 -40.993 20.392 1.00 51.16 171 ARG A O 1
ATOM 1368 N N . THR A 1 172 ? 1.725 -40.082 18.908 1.00 39.91 172 THR A N 1
ATOM 1369 C CA . THR A 1 172 ? 2.053 -38.928 19.741 1.00 39.91 172 THR A CA 1
ATOM 1370 C C . THR A 1 172 ? 0.849 -38.005 19.673 1.00 39.91 172 THR A C 1
ATOM 1372 O O . THR A 1 172 ? 0.560 -37.417 18.631 1.00 39.91 172 THR A O 1
ATOM 1375 N N . SER A 1 173 ? 0.099 -37.942 20.773 1.00 49.75 173 SER A N 1
ATOM 1376 C CA . SER A 1 173 ? -0.784 -36.819 21.080 1.00 49.75 173 SER A CA 1
ATOM 1377 C C . SER A 1 173 ? -0.078 -35.524 20.698 1.00 49.75 173 SER A C 1
ATOM 1379 O O . SER A 1 173 ? 1.129 -35.432 20.922 1.00 49.75 173 SER A O 1
ATOM 1381 N N . VAL A 1 174 ? -0.800 -34.564 20.115 1.00 46.66 174 VAL A N 1
ATOM 1382 C CA . VAL A 1 174 ? -0.257 -33.271 19.674 1.00 46.66 174 VAL A CA 1
ATOM 1383 C C . VAL A 1 174 ? 0.486 -32.624 20.842 1.00 46.66 174 VAL A C 1
ATOM 1385 O O . VAL A 1 174 ? -0.109 -31.976 21.697 1.00 46.66 174 VAL A O 1
ATOM 1388 N N . ALA A 1 175 ? 1.797 -32.848 20.913 1.00 54.91 175 ALA A N 1
ATOM 1389 C CA . ALA A 1 175 ? 2.663 -32.096 21.786 1.00 54.91 175 ALA A CA 1
ATOM 1390 C C . ALA A 1 175 ? 2.599 -30.676 21.238 1.00 54.91 175 ALA A C 1
ATOM 1392 O O . ALA A 1 175 ? 2.847 -30.470 20.045 1.00 54.91 175 ALA A O 1
ATOM 1393 N N . TYR A 1 176 ? 2.192 -29.733 22.090 1.00 60.88 176 TYR A N 1
ATOM 1394 C CA . TYR A 1 176 ? 2.146 -28.305 21.790 1.00 60.88 176 TYR A CA 1
ATOM 1395 C C . TYR A 1 176 ? 3.345 -27.938 20.910 1.00 60.88 176 TYR A C 1
ATOM 1397 O O . TYR A 1 176 ? 4.454 -28.415 21.163 1.00 60.88 176 TYR A O 1
ATOM 1405 N N . LEU A 1 177 ? 3.144 -27.134 19.863 1.00 61.09 177 LEU A N 1
ATOM 1406 C CA . LEU A 1 177 ? 4.186 -26.833 18.868 1.00 61.09 177 LEU A CA 1
ATOM 1407 C C . LEU A 1 177 ? 5.517 -26.425 19.536 1.00 61.09 177 LEU A C 1
ATOM 1409 O O . LEU A 1 177 ? 6.597 -26.804 19.088 1.00 61.09 177 LEU A O 1
ATOM 1413 N N . HIS A 1 178 ? 5.408 -25.740 20.678 1.00 55.53 178 HIS A N 1
ATOM 1414 C CA . HIS A 1 178 ? 6.514 -25.362 21.542 1.00 55.53 178 HIS A CA 1
ATOM 1415 C C . HIS A 1 178 ? 7.285 -26.552 22.152 1.00 55.53 178 HIS A C 1
ATOM 1417 O O . HIS A 1 178 ? 8.510 -26.550 22.140 1.00 55.53 178 HIS A O 1
ATOM 1423 N N . ALA A 1 179 ? 6.611 -27.599 22.633 1.00 61.69 179 ALA A N 1
ATOM 1424 C CA . ALA A 1 179 ? 7.250 -28.797 23.181 1.00 61.69 179 ALA A CA 1
ATOM 1425 C C . ALA A 1 179 ? 7.982 -29.608 22.099 1.00 61.69 179 ALA A C 1
ATOM 1427 O O . ALA A 1 179 ? 9.076 -30.113 22.343 1.00 61.69 179 ALA A O 1
ATOM 1428 N N . THR A 1 180 ? 7.421 -29.680 20.887 1.00 65.06 180 THR A N 1
ATOM 1429 C CA . THR A 1 180 ? 8.079 -30.329 19.738 1.00 65.06 180 THR A CA 1
ATOM 1430 C C . THR A 1 180 ? 9.315 -29.543 19.296 1.00 65.06 180 THR A C 1
ATOM 1432 O O . THR A 1 180 ? 10.373 -30.128 19.073 1.00 65.06 180 THR A O 1
ATOM 1435 N N . TRP A 1 181 ? 9.211 -28.211 19.231 1.00 67.19 181 TRP A N 1
ATOM 1436 C CA . TRP A 1 181 ? 10.340 -27.335 18.916 1.00 67.19 181 TRP A CA 1
ATOM 1437 C C . TRP A 1 181 ? 11.428 -27.395 19.993 1.00 67.19 181 TRP A C 1
ATOM 1439 O O . TRP A 1 181 ? 12.603 -27.563 19.673 1.00 67.19 181 TRP A O 1
ATOM 1449 N N . PHE A 1 182 ? 11.044 -27.337 21.270 1.00 62.69 182 PHE A N 1
ATOM 1450 C CA . PHE A 1 182 ? 11.972 -27.427 22.391 1.00 62.69 182 PHE A CA 1
ATOM 1451 C C . PHE A 1 182 ? 12.659 -28.788 22.435 1.00 62.69 182 PHE A C 1
ATOM 1453 O O . PHE A 1 182 ? 13.866 -28.834 22.622 1.00 62.69 182 PHE A O 1
ATOM 1460 N N . ALA A 1 183 ? 11.941 -29.890 22.202 1.00 63.78 183 ALA A N 1
ATOM 1461 C CA . ALA A 1 183 ? 12.549 -31.210 22.096 1.00 63.78 183 ALA A CA 1
ATOM 1462 C C . ALA A 1 183 ? 13.552 -31.269 20.937 1.00 63.78 183 ALA A C 1
ATOM 1464 O O . ALA A 1 183 ? 14.666 -31.723 21.146 1.00 63.78 183 ALA A O 1
ATOM 1465 N N . TRP A 1 184 ? 13.217 -30.741 19.756 1.00 65.69 184 TRP A N 1
ATOM 1466 C CA . TRP A 1 184 ? 14.126 -30.722 18.604 1.00 65.69 184 TRP A CA 1
ATOM 1467 C C . TRP A 1 184 ? 15.370 -29.844 18.830 1.00 65.69 184 TRP A C 1
ATOM 1469 O O . TRP A 1 184 ? 16.465 -30.179 18.390 1.00 65.69 184 TRP A O 1
ATOM 1479 N N . TYR A 1 185 ? 15.214 -28.735 19.556 1.00 60.16 185 TYR A N 1
ATOM 1480 C CA . TYR A 1 185 ? 16.277 -27.767 19.831 1.00 60.16 185 TYR A CA 1
ATOM 1481 C C . TYR A 1 185 ? 17.149 -28.131 21.047 1.00 60.16 185 TYR A C 1
ATOM 1483 O O . TYR A 1 185 ? 18.352 -27.864 21.060 1.00 60.16 185 TYR A O 1
ATOM 1491 N N . ALA A 1 186 ? 16.550 -28.744 22.070 1.00 57.59 186 ALA A N 1
ATOM 1492 C CA . ALA A 1 186 ? 17.209 -29.214 23.286 1.00 57.59 186 ALA A CA 1
ATOM 1493 C C . ALA A 1 186 ? 17.725 -30.650 23.165 1.00 57.59 186 ALA A C 1
ATOM 1495 O O . ALA A 1 186 ? 18.517 -31.065 24.015 1.00 57.59 186 ALA A O 1
ATOM 1496 N N . GLN A 1 187 ? 17.320 -31.398 22.127 1.00 59.31 187 GLN A N 1
ATOM 1497 C CA . GLN A 1 187 ? 17.992 -32.629 21.739 1.00 59.31 187 GLN A CA 1
ATOM 1498 C C . GLN A 1 187 ? 19.439 -32.258 21.471 1.00 59.31 187 GLN A C 1
ATOM 1500 O O . GLN A 1 187 ? 19.776 -31.544 20.530 1.00 59.31 187 GLN A O 1
ATOM 1505 N N . GLU A 1 188 ? 20.241 -32.655 22.449 1.00 52.94 188 GLU A N 1
ATOM 1506 C CA . GLU A 1 188 ? 21.603 -32.248 22.703 1.00 52.94 188 GLU A CA 1
ATOM 1507 C C . GLU A 1 188 ? 22.351 -31.971 21.401 1.00 52.94 188 GLU A C 1
ATOM 1509 O O . GLU A 1 188 ? 22.307 -32.790 20.486 1.00 52.94 188 GLU A O 1
ATOM 1514 N N . LEU A 1 189 ? 23.000 -30.802 21.345 1.00 54.06 189 LEU A N 1
ATOM 1515 C CA . LEU A 1 189 ? 23.840 -30.209 20.294 1.00 54.06 189 LEU A CA 1
ATOM 1516 C C . LEU A 1 189 ? 24.957 -31.149 19.776 1.00 54.06 189 LEU A C 1
ATOM 1518 O O . LEU A 1 189 ? 26.129 -30.780 19.720 1.00 54.06 189 LEU A O 1
ATOM 1522 N N . ARG A 1 190 ? 24.619 -32.375 19.379 1.00 55.22 190 ARG A N 1
ATOM 1523 C CA . ARG A 1 190 ? 25.530 -33.439 18.952 1.00 55.22 190 ARG A CA 1
ATOM 1524 C C . ARG A 1 190 ? 26.239 -33.043 17.660 1.00 55.22 190 ARG A C 1
ATOM 1526 O O . ARG A 1 190 ? 27.422 -33.320 17.515 1.00 55.22 190 ARG A O 1
ATOM 1533 N N . TRP A 1 191 ? 25.579 -32.270 16.795 1.00 58.09 191 TRP A N 1
ATOM 1534 C CA . TRP A 1 191 ? 26.198 -31.663 15.609 1.00 58.09 191 TRP A CA 1
ATOM 1535 C C . TRP A 1 191 ? 27.112 -30.460 15.929 1.00 58.09 191 TRP A C 1
ATOM 1537 O O . TRP A 1 191 ? 27.957 -30.085 15.124 1.00 58.09 191 TRP A O 1
ATOM 1547 N N . MET A 1 192 ? 26.995 -29.872 17.124 1.00 55.69 192 MET A N 1
ATOM 1548 C CA . MET A 1 192 ? 27.784 -28.722 17.593 1.00 55.69 192 MET A CA 1
ATOM 1549 C C . MET A 1 192 ? 28.926 -29.123 18.546 1.00 55.69 192 MET A C 1
ATOM 1551 O O . MET A 1 192 ? 29.659 -28.259 19.037 1.00 55.69 192 MET A O 1
ATOM 1555 N N . ALA A 1 193 ? 29.154 -30.426 18.753 1.00 59.34 193 ALA A N 1
ATOM 1556 C CA . ALA A 1 193 ? 30.273 -30.958 19.535 1.00 59.34 193 ALA A CA 1
ATOM 1557 C C . ALA A 1 193 ? 31.656 -30.551 18.979 1.00 59.34 193 ALA A C 1
ATOM 1559 O O . ALA A 1 193 ? 32.622 -30.491 19.743 1.00 59.34 193 ALA A O 1
ATOM 1560 N N . GLY A 1 194 ? 31.741 -30.177 17.693 1.00 60.19 194 GLY A N 1
ATOM 1561 C CA . GLY A 1 194 ? 32.932 -29.611 17.040 1.00 60.19 194 GLY A CA 1
ATOM 1562 C C . GLY A 1 194 ? 32.955 -28.078 16.908 1.00 60.19 194 GLY A C 1
ATOM 1563 O O . GLY A 1 194 ? 33.957 -27.519 16.475 1.00 60.19 194 GLY A O 1
ATOM 1564 N N . ALA A 1 195 ? 31.890 -27.364 17.291 1.00 65.38 195 ALA A N 1
ATOM 1565 C CA . ALA A 1 195 ? 31.777 -25.924 17.036 1.00 65.38 195 ALA A CA 1
ATOM 1566 C C . ALA A 1 195 ? 32.646 -25.074 17.994 1.00 65.38 195 ALA A C 1
ATOM 1568 O O . ALA A 1 195 ? 32.799 -25.450 19.163 1.00 65.38 195 ALA A O 1
ATOM 1569 N N . PRO A 1 196 ? 33.172 -23.908 17.568 1.00 73.38 196 PRO A N 1
ATOM 1570 C CA . PRO A 1 196 ? 33.912 -22.978 18.424 1.00 73.38 196 PRO A CA 1
ATOM 1571 C C . PRO A 1 196 ? 33.138 -22.560 19.687 1.00 73.38 196 PRO A C 1
ATOM 1573 O O . PRO A 1 196 ? 31.929 -22.322 19.645 1.00 73.38 196 PRO A O 1
ATOM 1576 N N . LYS A 1 197 ? 33.844 -22.383 20.817 1.00 70.00 197 LYS A N 1
ATOM 1577 C CA . LYS A 1 197 ? 33.251 -22.050 22.135 1.00 70.00 197 LYS A CA 1
ATOM 1578 C C . LYS A 1 197 ? 32.284 -20.857 22.094 1.00 70.00 197 LYS A C 1
ATOM 1580 O O . LYS A 1 197 ? 31.241 -20.890 22.744 1.00 70.00 197 LYS A O 1
ATOM 1585 N N . ARG A 1 198 ? 32.596 -19.833 21.292 1.00 70.00 198 ARG A N 1
ATOM 1586 C CA . ARG A 1 198 ? 31.763 -18.631 21.123 1.00 70.00 198 ARG A CA 1
ATOM 1587 C C . ARG A 1 198 ? 30.396 -18.943 20.505 1.00 70.00 198 ARG A C 1
ATOM 1589 O O . ARG A 1 198 ? 29.392 -18.434 20.984 1.00 70.00 198 ARG A O 1
ATOM 1596 N N . GLN A 1 199 ? 30.337 -19.819 19.501 1.00 64.50 199 GLN A N 1
ATOM 1597 C CA . GLN A 1 199 ? 29.069 -20.230 18.888 1.00 64.50 199 GLN A CA 1
ATOM 1598 C C . GLN A 1 199 ? 28.212 -21.048 19.856 1.00 64.50 199 GLN A C 1
ATOM 1600 O O . GLN A 1 199 ? 27.006 -20.830 19.932 1.00 64.50 199 GLN A O 1
ATOM 1605 N N . ARG A 1 200 ? 28.830 -21.912 20.673 1.00 64.81 200 ARG A N 1
ATOM 1606 C CA . ARG A 1 200 ? 28.109 -22.638 21.734 1.00 64.81 200 ARG A CA 1
ATOM 1607 C C . ARG A 1 200 ? 27.542 -21.692 22.791 1.00 64.81 200 ARG A C 1
ATOM 1609 O O . ARG A 1 200 ? 26.421 -21.894 23.241 1.00 64.81 200 ARG A O 1
ATOM 1616 N N . SER A 1 201 ? 28.297 -20.661 23.173 1.00 69.75 201 SER A N 1
ATOM 1617 C CA . SER A 1 201 ? 27.829 -19.633 24.110 1.00 69.75 201 SER A CA 1
ATOM 1618 C C . SER A 1 201 ? 26.649 -18.842 23.544 1.00 69.75 201 SER A C 1
ATOM 1620 O O . SER A 1 201 ? 25.643 -18.684 24.228 1.00 69.75 201 SER A O 1
ATOM 1622 N N . ASN A 1 202 ? 26.734 -18.408 22.284 1.00 66.25 202 ASN A N 1
ATOM 1623 C CA . ASN A 1 202 ? 25.654 -17.675 21.623 1.00 66.25 202 ASN A CA 1
ATOM 1624 C C . ASN A 1 202 ? 24.391 -18.531 21.478 1.00 66.25 202 ASN A C 1
ATOM 1626 O O . ASN A 1 202 ? 23.294 -18.046 21.731 1.00 66.25 202 ASN A O 1
ATOM 1630 N N . ALA A 1 203 ? 24.539 -19.813 21.128 1.00 62.28 203 ALA A N 1
ATOM 1631 C CA . ALA A 1 203 ? 23.414 -20.739 21.071 1.00 62.28 203 ALA A CA 1
ATOM 1632 C C . ALA A 1 203 ? 22.755 -20.897 22.449 1.00 62.28 203 ALA A C 1
ATOM 1634 O O . ALA A 1 203 ? 21.543 -20.782 22.556 1.00 62.28 203 ALA A O 1
ATOM 1635 N N . LYS A 1 204 ? 23.539 -21.056 23.524 1.00 69.19 204 LYS A N 1
ATOM 1636 C CA . LYS A 1 204 ? 23.006 -21.109 24.897 1.00 69.19 204 LYS A CA 1
ATOM 1637 C C . LYS A 1 204 ? 22.259 -19.832 25.295 1.00 69.19 204 LYS A C 1
ATOM 1639 O O . LYS A 1 204 ? 21.211 -19.922 25.926 1.00 69.19 204 LYS A O 1
ATOM 1644 N N . GLN A 1 205 ? 22.778 -18.662 24.926 1.00 73.00 205 GLN A N 1
ATOM 1645 C CA . GLN A 1 205 ? 22.117 -17.380 25.186 1.00 73.00 205 GLN A CA 1
ATOM 1646 C C . GLN A 1 205 ? 20.811 -17.243 24.401 1.00 73.00 205 GLN A C 1
ATOM 1648 O O . GLN A 1 205 ? 19.822 -16.778 24.957 1.00 73.00 205 GLN A O 1
ATOM 1653 N N . LEU A 1 206 ? 20.781 -17.706 23.150 1.00 69.38 206 LEU A N 1
ATOM 1654 C CA . LEU A 1 206 ? 19.567 -17.742 22.341 1.00 69.38 206 LEU A CA 1
ATOM 1655 C C . LEU A 1 206 ? 18.513 -18.677 22.955 1.00 69.38 206 LEU A C 1
ATOM 1657 O O . LEU A 1 206 ? 17.362 -18.275 23.072 1.00 69.38 206 LEU A O 1
ATOM 1661 N N . VAL A 1 207 ? 18.908 -19.865 23.438 1.00 64.94 207 VAL A N 1
ATOM 1662 C CA . VAL A 1 207 ? 18.010 -20.777 24.177 1.00 64.94 207 VAL A CA 1
ATOM 1663 C C . VAL A 1 207 ? 17.422 -20.079 25.403 1.00 64.94 207 VAL A C 1
ATOM 1665 O O . VAL A 1 207 ? 16.217 -20.134 25.627 1.00 64.94 207 VAL A O 1
ATOM 1668 N N . ALA A 1 208 ? 18.271 -19.437 26.209 1.00 68.75 208 ALA A N 1
ATOM 1669 C CA . ALA A 1 208 ? 17.849 -18.759 27.431 1.00 68.75 208 ALA A CA 1
ATOM 1670 C C . ALA A 1 208 ? 16.887 -17.601 27.136 1.00 68.75 208 ALA A C 1
ATOM 1672 O O . ALA A 1 208 ? 15.895 -17.440 27.838 1.00 68.75 208 ALA A O 1
ATOM 1673 N N . LEU A 1 209 ? 17.148 -16.844 26.069 1.00 68.94 209 LEU A N 1
ATOM 1674 C CA . LEU A 1 209 ? 16.266 -15.780 25.608 1.00 68.94 209 LEU A CA 1
ATOM 1675 C C . LEU A 1 209 ? 14.923 -16.342 25.131 1.00 68.94 209 LEU A C 1
ATOM 1677 O O . LEU A 1 209 ? 13.881 -15.820 25.496 1.00 68.94 209 LEU A O 1
ATOM 1681 N N . MET A 1 210 ? 14.933 -17.426 24.355 1.00 64.31 210 MET A N 1
ATOM 1682 C CA . MET A 1 210 ? 13.708 -18.035 23.835 1.00 64.31 210 MET A CA 1
ATOM 1683 C C . MET A 1 210 ? 12.844 -18.636 24.946 1.00 64.31 210 MET A C 1
ATOM 1685 O O . MET A 1 210 ? 11.627 -18.527 24.864 1.00 64.31 210 MET A O 1
ATOM 1689 N N . LYS A 1 211 ? 13.448 -19.158 26.025 1.00 63.81 211 LYS A N 1
ATOM 1690 C CA . LYS A 1 211 ? 12.721 -19.589 27.232 1.00 63.81 211 LYS A CA 1
ATOM 1691 C C . LYS A 1 211 ? 11.894 -18.475 27.884 1.00 63.81 211 LYS A C 1
ATOM 1693 O O . LYS A 1 211 ? 10.872 -18.786 28.470 1.00 63.81 211 LYS A O 1
ATOM 1698 N N . LEU A 1 212 ? 12.285 -17.202 27.755 1.00 68.38 212 LEU A N 1
ATOM 1699 C CA . LEU A 1 212 ? 11.502 -16.075 28.288 1.00 68.38 212 LEU A CA 1
ATOM 1700 C C . LEU A 1 212 ? 10.168 -15.869 27.555 1.00 68.38 212 LEU A C 1
ATOM 1702 O O . LEU A 1 212 ? 9.272 -15.229 28.093 1.00 68.38 212 LEU A O 1
ATOM 1706 N N . PHE A 1 213 ? 10.046 -16.375 26.325 1.00 61.06 213 PHE A N 1
ATOM 1707 C CA . PHE A 1 213 ? 8.844 -16.243 25.494 1.00 61.06 213 PHE A CA 1
ATOM 1708 C C . PHE A 1 213 ? 7.927 -17.464 25.570 1.00 61.06 213 PHE A C 1
ATOM 1710 O O . PHE A 1 213 ? 6.900 -17.518 24.897 1.00 61.06 213 PHE A O 1
ATOM 1717 N N . VAL A 1 214 ? 8.299 -18.443 26.388 1.00 63.78 214 VAL A N 1
ATOM 1718 C CA . VAL A 1 214 ? 7.465 -19.586 26.726 1.00 63.78 214 VAL A CA 1
ATOM 1719 C C . VAL A 1 214 ? 6.773 -19.209 28.017 1.00 63.78 214 VAL A C 1
ATOM 1721 O O . VAL A 1 214 ? 7.436 -19.063 29.040 1.00 63.78 214 VAL A O 1
ATOM 1724 N N . ALA A 1 215 ? 5.465 -18.981 27.972 1.00 49.62 215 ALA A N 1
ATOM 1725 C CA . ALA A 1 215 ? 4.704 -18.850 29.203 1.00 49.62 215 ALA A CA 1
ATOM 1726 C C . ALA A 1 215 ? 4.889 -20.141 30.019 1.00 49.62 215 ALA A C 1
ATOM 1728 O O . ALA A 1 215 ? 4.674 -21.232 29.485 1.00 49.62 215 ALA A O 1
ATOM 1729 N N . ASP A 1 216 ? 5.303 -20.015 31.283 1.00 53.31 216 ASP A N 1
ATOM 1730 C CA . ASP A 1 216 ? 5.125 -21.074 32.278 1.00 53.31 216 ASP A CA 1
ATOM 1731 C C . ASP A 1 216 ? 3.613 -21.190 32.521 1.00 53.31 216 ASP A C 1
ATOM 1733 O O . ASP A 1 216 ? 3.056 -20.562 33.421 1.00 53.31 216 ASP A O 1
ATOM 1737 N N . GLU A 1 217 ? 2.920 -21.924 31.652 1.00 44.56 217 GLU A N 1
ATOM 1738 C CA . GLU A 1 217 ? 1.586 -22.410 31.979 1.00 44.56 217 GLU A CA 1
ATOM 1739 C C . GLU A 1 217 ? 1.736 -23.619 32.911 1.00 44.56 217 GLU A C 1
ATOM 1741 O O . GLU A 1 217 ? 2.400 -24.601 32.570 1.00 44.56 217 GLU A O 1
ATOM 1746 N N . LEU A 1 218 ? 1.169 -23.448 34.112 1.00 38.56 218 LEU A N 1
ATOM 1747 C CA . LEU A 1 218 ? 0.973 -24.420 35.195 1.00 38.56 218 LEU A CA 1
ATOM 1748 C C . LEU A 1 218 ? 0.533 -25.812 34.723 1.00 38.56 218 LEU A C 1
ATOM 1750 O O . LEU A 1 218 ? -0.378 -25.890 33.868 1.00 38.56 218 LEU A O 1
#

pLDDT: mean 72.05, std 21.9, range [28.64, 96.94]